Protein AF-A0A378PKM8-F1 (afdb_monomer_lite)

Organism: NCBI:txid29433

Foldseek 3Di:
DCPPVNVVVVVVCPPPLNDQLVVLLVVDDQDPCNVVDQPLVDPPPDDDDDPPPCPSSSLSCQALSQDLAPVRHDPCVAPSSHDQDDDDPPVLCVLLVVPDDPVRNVLLVLQLCLLRVVLSVLVSLVSLCVSVVHDSVVLCVVLVVVVVLCVQVVNPPDDSVVSSVVSVVLNVVSSVCSNVVHDHDGRHNVVVVPVVSVVSSSVSSPD

Secondary structure (DSSP, 8-state):
---HHHHHHHHHHTSGGGS-HHHHHHH-PPPGGGGT--SSSS--------TTSSHHHHHHHTBHHHHS-TTT------GGG-B------HHHHHHHTTTS-HHHHHHHHHHHHHHHHHHHHHHHHHHHHHHHT--HHHHHHHH-HHHHHHHHHT-TT--HHHHHHHHHHHHHHHHHHHHHT-------THHHHTHHHHHHHHHHT--

Radius of gyration: 19.04 Å; chains: 1; bounding box: 44×42×53 Å

pLDDT: mean 72.03, std 13.32, range [41.12, 91.5]

InterPro domains:
  IPR056955 ORC-CDC6-like [PF24389] (11-173)

Structure (mmCIF, N/CA/C/O backbone):
data_AF-A0A378PKM8-F1
#
_entry.id   AF-A0A378PKM8-F1
#
loop_
_atom_site.group_PDB
_atom_site.id
_atom_site.type_symbol
_atom_site.label_atom_id
_atom_site.label_alt_id
_atom_site.label_comp_id
_atom_site.label_asym_id
_atom_site.label_entity_id
_atom_site.label_seq_id
_atom_site.pdbx_PDB_ins_code
_atom_site.Cartn_x
_atom_site.Cartn_y
_atom_site.Cartn_z
_atom_site.occupancy
_atom_site.B_iso_or_equiv
_atom_site.auth_seq_id
_atom_site.auth_comp_id
_atom_site.auth_asym_id
_atom_site.auth_atom_id
_atom_site.pdbx_PDB_model_num
ATOM 1 N N . MET A 1 1 ? 27.695 -5.295 30.240 1.00 43.00 1 MET A N 1
ATOM 2 C CA . MET A 1 1 ? 26.712 -6.353 29.924 1.00 43.00 1 MET A CA 1
ATOM 3 C C . MET A 1 1 ? 25.736 -5.781 28.916 1.00 43.00 1 MET A C 1
ATOM 5 O O . MET A 1 1 ? 25.038 -4.842 29.261 1.00 43.00 1 MET A O 1
ATOM 9 N N . ILE A 1 2 ? 25.747 -6.263 27.672 1.00 48.56 2 ILE A N 1
ATOM 10 C CA . ILE A 1 2 ? 24.714 -5.903 26.690 1.00 48.56 2 ILE A CA 1
ATOM 11 C C . ILE A 1 2 ? 23.460 -6.665 27.118 1.00 48.56 2 ILE A C 1
ATOM 13 O O . ILE A 1 2 ? 23.498 -7.894 27.190 1.00 48.56 2 ILE A O 1
ATOM 17 N N . GLU A 1 3 ? 22.394 -5.954 27.479 1.00 63.84 3 GLU A N 1
ATOM 18 C CA . GLU A 1 3 ? 21.153 -6.583 27.933 1.00 63.84 3 GLU A CA 1
ATOM 19 C C . GLU A 1 3 ? 20.628 -7.541 26.860 1.00 63.84 3 GLU A C 1
ATOM 21 O O . GLU A 1 3 ? 20.611 -7.230 25.668 1.00 63.84 3 GLU A O 1
ATOM 26 N N . VAL A 1 4 ? 20.161 -8.717 27.279 1.00 59.53 4 VAL A N 1
ATOM 27 C CA . VAL A 1 4 ? 19.587 -9.740 26.389 1.00 59.53 4 VAL A CA 1
ATOM 28 C C . VAL A 1 4 ? 18.485 -9.150 25.493 1.00 59.53 4 VAL A C 1
ATOM 30 O O . VAL A 1 4 ? 18.352 -9.549 24.337 1.00 59.53 4 VAL A O 1
ATOM 33 N N . GLN A 1 5 ? 17.758 -8.133 25.972 1.00 51.53 5 GLN A N 1
ATOM 34 C CA . GLN A 1 5 ? 16.808 -7.367 25.162 1.00 51.53 5 GLN A CA 1
ATOM 35 C C . GLN A 1 5 ? 17.468 -6.608 24.002 1.00 51.53 5 GLN A C 1
ATOM 37 O O . GLN A 1 5 ? 16.960 -6.674 22.884 1.00 51.53 5 GLN A O 1
ATOM 42 N N . GLN A 1 6 ? 18.610 -5.947 24.206 1.00 47.75 6 GLN A N 1
ATOM 43 C CA . GLN A 1 6 ? 19.359 -5.293 23.124 1.00 47.75 6 GLN A CA 1
ATOM 44 C C . GLN A 1 6 ? 19.868 -6.312 22.100 1.00 47.75 6 GLN A C 1
ATOM 46 O O . GLN A 1 6 ? 19.791 -6.065 20.898 1.00 47.75 6 GLN A O 1
ATOM 51 N N . VAL A 1 7 ? 20.318 -7.491 22.541 1.00 51.41 7 VAL A N 1
ATOM 52 C CA . VAL A 1 7 ? 20.745 -8.570 21.632 1.00 51.41 7 VAL A CA 1
ATOM 53 C C . VAL A 1 7 ? 19.568 -9.093 20.804 1.00 51.41 7 VAL A C 1
ATOM 55 O O . VAL A 1 7 ? 19.676 -9.193 19.583 1.00 51.41 7 VAL A O 1
ATOM 58 N N . LEU A 1 8 ? 18.420 -9.368 21.427 1.00 43.97 8 LEU A N 1
ATOM 59 C CA . LEU A 1 8 ? 17.210 -9.822 20.732 1.00 43.97 8 LEU A CA 1
ATOM 60 C C . LEU A 1 8 ? 16.659 -8.761 19.770 1.00 43.97 8 LEU A C 1
ATOM 62 O O . LEU A 1 8 ? 16.217 -9.105 18.671 1.00 43.97 8 LEU A O 1
ATOM 66 N N . THR A 1 9 ? 16.750 -7.482 20.133 1.00 50.62 9 THR A N 1
ATOM 67 C CA . THR A 1 9 ? 16.354 -6.353 19.277 1.00 50.62 9 THR A CA 1
ATOM 68 C C . THR A 1 9 ? 17.301 -6.227 18.079 1.00 50.62 9 THR A C 1
ATOM 70 O O . THR A 1 9 ? 16.856 -6.126 16.940 1.00 50.62 9 THR A O 1
ATOM 73 N N . ASN A 1 10 ? 18.610 -6.384 18.289 1.00 49.22 10 ASN A N 1
ATOM 74 C CA . ASN A 1 10 ? 19.606 -6.364 17.215 1.00 49.22 10 ASN A CA 1
ATOM 75 C C . ASN A 1 10 ? 19.501 -7.576 16.271 1.00 49.22 10 ASN A C 1
ATOM 77 O O . ASN A 1 10 ? 19.679 -7.441 15.060 1.00 49.22 10 ASN A O 1
ATOM 81 N N . LEU A 1 11 ? 19.186 -8.764 16.794 1.00 44.16 11 LEU A N 1
ATOM 82 C CA . LEU A 1 11 ? 18.978 -9.977 15.994 1.00 44.16 11 LEU A CA 1
ATOM 83 C C . LEU A 1 11 ? 17.680 -9.921 15.185 1.00 44.16 11 LEU A C 1
ATOM 85 O O . LEU A 1 11 ? 17.640 -10.386 14.046 1.00 44.16 11 LEU A O 1
ATOM 89 N N . SER A 1 12 ? 16.625 -9.331 15.748 1.00 52.31 12 SER A N 1
ATOM 90 C CA . SER A 1 12 ? 15.371 -9.110 15.027 1.00 52.31 12 SER A CA 1
ATOM 91 C C . SER A 1 12 ? 15.498 -7.990 13.986 1.00 52.31 12 SER A C 1
ATOM 93 O O . SER A 1 12 ? 14.973 -8.151 12.886 1.00 52.31 12 SER A O 1
ATOM 95 N N . ALA A 1 13 ? 16.285 -6.939 14.248 1.00 49.53 13 ALA A N 1
ATOM 96 C CA . ALA A 1 13 ? 16.638 -5.901 13.275 1.00 49.53 13 ALA A CA 1
ATOM 97 C C . ALA A 1 13 ? 17.499 -6.427 12.108 1.00 49.53 13 ALA A C 1
ATOM 99 O O . ALA A 1 13 ? 17.303 -6.007 10.972 1.00 49.53 13 ALA A O 1
ATOM 100 N N . LYS A 1 14 ? 18.396 -7.395 12.356 1.00 52.62 14 LYS A N 1
ATOM 101 C CA . LYS A 1 14 ? 19.225 -8.067 11.330 1.00 52.62 14 LYS A CA 1
ATOM 102 C C . LYS A 1 14 ? 18.481 -9.107 10.486 1.00 52.62 14 LYS A C 1
ATOM 104 O O . LYS A 1 14 ? 19.096 -9.764 9.643 1.00 52.62 14 LYS A O 1
ATOM 109 N N . ARG A 1 15 ? 17.176 -9.291 10.693 1.00 58.66 15 ARG A N 1
ATOM 110 C CA . ARG A 1 15 ? 16.376 -10.136 9.808 1.00 58.66 15 ARG A CA 1
ATOM 111 C C . ARG A 1 15 ? 16.357 -9.525 8.417 1.00 58.66 15 ARG A C 1
ATOM 113 O O . ARG A 1 15 ? 16.041 -8.355 8.257 1.00 58.66 15 ARG A O 1
ATOM 120 N N . THR A 1 16 ? 16.563 -10.365 7.411 1.00 59.59 16 THR A N 1
ATOM 121 C CA . THR A 1 16 ? 16.499 -10.004 5.985 1.00 59.59 16 THR A CA 1
ATOM 122 C C . THR A 1 16 ? 15.138 -9.405 5.593 1.00 59.59 16 THR A C 1
ATOM 124 O O . THR A 1 16 ? 14.994 -8.730 4.582 1.00 59.59 16 THR A O 1
ATOM 127 N N . GLU A 1 17 ? 14.121 -9.621 6.426 1.00 59.28 17 GLU A N 1
ATOM 128 C CA . GLU A 1 17 ? 12.803 -8.991 6.356 1.00 59.28 17 GLU A CA 1
ATOM 129 C C . GLU A 1 17 ? 12.849 -7.456 6.474 1.00 59.28 17 GLU A C 1
ATOM 131 O O . GLU A 1 17 ? 11.984 -6.797 5.903 1.00 59.28 17 GLU A O 1
ATOM 136 N N . ASN A 1 18 ? 13.853 -6.908 7.163 1.00 58.31 18 ASN A N 1
ATOM 137 C CA . ASN A 1 18 ? 14.043 -5.477 7.422 1.00 58.31 18 ASN A CA 1
ATOM 138 C C . ASN A 1 18 ? 15.143 -4.858 6.540 1.00 58.31 18 ASN A C 1
ATOM 140 O O . ASN A 1 18 ? 15.456 -3.676 6.666 1.00 58.31 18 ASN A O 1
ATOM 144 N N . ASP A 1 19 ? 15.754 -5.650 5.657 1.00 66.00 19 ASP A N 1
ATOM 145 C CA . ASP A 1 19 ? 16.722 -5.151 4.687 1.00 66.00 19 ASP A CA 1
ATOM 146 C C . ASP A 1 19 ? 16.019 -4.306 3.618 1.00 66.00 19 ASP A C 1
ATOM 148 O O . ASP A 1 19 ? 14.906 -4.622 3.181 1.00 66.00 19 ASP A O 1
ATOM 152 N N . THR A 1 20 ? 16.712 -3.268 3.143 1.00 67.12 20 THR A N 1
ATOM 153 C CA . THR A 1 20 ? 16.266 -2.484 1.990 1.00 67.12 20 THR A CA 1
ATOM 154 C C . THR A 1 20 ? 16.240 -3.350 0.729 1.00 67.12 20 THR A C 1
ATOM 156 O O . THR A 1 20 ? 17.072 -4.246 0.549 1.00 67.12 20 THR A O 1
ATOM 159 N N . HIS A 1 21 ? 15.306 -3.058 -0.178 1.00 68.31 21 HIS A N 1
ATOM 160 C CA . HIS A 1 21 ? 15.167 -3.773 -1.450 1.00 68.31 21 HIS A CA 1
ATOM 161 C C . HIS A 1 21 ? 16.472 -3.769 -2.268 1.00 68.31 21 HIS A C 1
ATOM 163 O O . HIS A 1 21 ? 16.867 -4.802 -2.802 1.00 68.31 21 HIS A O 1
ATOM 169 N N . GLU A 1 22 ? 17.220 -2.661 -2.266 1.00 64.44 22 GLU A N 1
ATOM 170 C CA . GLU A 1 22 ? 18.530 -2.562 -2.928 1.00 64.44 22 GLU A CA 1
ATOM 171 C C . GLU A 1 22 ? 19.580 -3.521 -2.337 1.00 64.44 22 GLU A C 1
ATOM 173 O O . GLU A 1 22 ? 20.333 -4.164 -3.071 1.00 64.44 22 GLU A O 1
ATOM 178 N N . ARG A 1 23 ? 19.632 -3.663 -1.005 1.00 67.25 23 ARG A N 1
ATOM 179 C CA . ARG A 1 23 ? 20.587 -4.565 -0.339 1.00 67.25 23 ARG A CA 1
ATOM 180 C C . ARG A 1 23 ? 20.231 -6.029 -0.560 1.00 67.25 23 ARG A C 1
ATOM 182 O O . ARG A 1 23 ? 21.125 -6.861 -0.707 1.00 67.25 23 ARG A O 1
ATOM 189 N N . LEU A 1 24 ? 18.937 -6.333 -0.576 1.00 69.12 24 LEU A N 1
ATOM 190 C CA . LEU A 1 24 ? 18.424 -7.668 -0.856 1.00 69.12 24 LEU A CA 1
ATOM 191 C C . LEU A 1 24 ? 18.739 -8.097 -2.288 1.00 69.12 24 LEU A C 1
ATOM 193 O O . LEU A 1 24 ? 19.206 -9.215 -2.486 1.00 69.12 24 LEU A O 1
ATOM 197 N N . ALA A 1 25 ? 18.560 -7.206 -3.265 1.00 63.91 25 ALA A N 1
ATOM 198 C CA . ALA A 1 25 ? 18.816 -7.518 -4.666 1.00 63.91 25 ALA A CA 1
ATOM 199 C C . ALA A 1 25 ? 20.266 -7.932 -4.930 1.00 63.91 25 ALA A C 1
ATOM 201 O O . ALA A 1 25 ? 20.511 -8.896 -5.642 1.00 63.91 25 ALA A O 1
ATOM 202 N N . LYS A 1 26 ? 21.228 -7.259 -4.288 1.00 65.94 26 LYS A N 1
ATOM 203 C CA . LYS A 1 26 ? 22.658 -7.581 -4.421 1.00 65.94 26 LYS A CA 1
ATOM 204 C C . LYS A 1 26 ? 23.052 -8.928 -3.806 1.00 65.94 26 LYS A C 1
ATOM 206 O O . LYS A 1 26 ? 24.106 -9.457 -4.134 1.00 65.94 26 LYS A O 1
ATOM 211 N N . LYS A 1 27 ? 22.255 -9.454 -2.871 1.00 67.12 27 LYS A N 1
ATOM 212 C CA . LYS A 1 27 ? 22.564 -10.676 -2.107 1.00 67.12 27 LYS A CA 1
ATOM 213 C C . LYS A 1 27 ? 21.745 -11.885 -2.541 1.00 67.12 27 LYS A C 1
ATOM 215 O O . LYS A 1 27 ? 22.103 -13.011 -2.204 1.00 67.12 27 LYS A O 1
ATOM 220 N N . PHE A 1 28 ? 20.618 -11.666 -3.209 1.00 69.62 28 PHE A N 1
ATOM 221 C CA . PHE A 1 28 ? 19.703 -12.737 -3.557 1.00 69.62 28 PHE A CA 1
ATOM 222 C C . PHE A 1 28 ? 20.151 -13.447 -4.834 1.00 69.62 28 PHE A C 1
ATOM 224 O O . PHE A 1 28 ? 20.127 -12.879 -5.922 1.00 69.62 28 PHE A O 1
ATOM 231 N N . VAL A 1 29 ? 20.519 -14.719 -4.696 1.00 64.75 29 VAL A N 1
ATOM 232 C CA . VAL A 1 29 ? 20.769 -15.607 -5.834 1.00 64.75 29 VAL A CA 1
ATOM 233 C C . VAL A 1 29 ? 19.436 -16.202 -6.275 1.00 64.75 29 VAL A C 1
ATOM 235 O O . VAL A 1 29 ? 18.782 -16.912 -5.507 1.00 64.75 29 VAL A O 1
ATOM 238 N N . ARG A 1 30 ? 19.023 -15.910 -7.514 1.00 64.12 30 ARG A N 1
ATOM 239 C CA . ARG A 1 30 ? 17.795 -16.461 -8.098 1.00 64.12 30 ARG A CA 1
ATOM 240 C C . ARG A 1 30 ? 17.917 -17.991 -8.196 1.00 64.12 30 ARG A C 1
ATOM 242 O O . ARG A 1 30 ? 18.860 -18.469 -8.826 1.00 64.12 30 ARG A O 1
ATOM 249 N N . PRO A 1 31 ? 16.977 -18.774 -7.632 1.00 62.47 31 PRO A N 1
ATOM 250 C CA . PRO A 1 31 ? 16.995 -20.222 -7.793 1.00 62.47 31 PRO A CA 1
ATOM 251 C C . PRO A 1 31 ? 16.841 -20.614 -9.275 1.00 62.47 31 PRO A C 1
ATOM 253 O O . PRO A 1 31 ? 15.998 -20.015 -9.953 1.00 62.47 31 PRO A O 1
ATOM 256 N N . PRO A 1 32 ? 17.563 -21.635 -9.778 1.00 59.53 32 PRO A N 1
ATOM 257 C CA . PRO A 1 32 ? 17.538 -22.027 -11.196 1.00 59.53 32 PRO A CA 1
ATOM 258 C C . PRO A 1 32 ? 16.137 -22.377 -11.720 1.00 59.53 32 PRO A C 1
ATOM 260 O O . PRO A 1 32 ? 15.786 -22.074 -12.853 1.00 59.53 32 PRO A O 1
ATOM 263 N N . PHE A 1 33 ? 15.295 -22.957 -10.865 1.00 61.16 33 PHE A N 1
ATOM 264 C CA . PHE A 1 33 ? 13.910 -23.337 -11.166 1.00 61.16 33 PHE A CA 1
ATOM 265 C C . PHE A 1 33 ? 12.901 -22.190 -10.988 1.00 61.16 33 PHE A C 1
ATOM 267 O O . PHE A 1 33 ? 11.708 -22.370 -11.216 1.00 61.16 33 PHE A O 1
ATOM 274 N N . GLY A 1 34 ? 13.339 -20.992 -10.586 1.00 58.53 34 GLY A N 1
ATOM 275 C CA . GLY A 1 34 ? 12.447 -19.864 -10.309 1.00 58.53 34 GLY A CA 1
ATOM 276 C C . GLY A 1 34 ? 11.661 -19.364 -11.526 1.00 58.53 34 GLY A C 1
ATOM 277 O O . GLY A 1 34 ? 10.640 -18.717 -11.345 1.00 58.53 34 GLY A O 1
ATOM 278 N N . GLN A 1 35 ? 12.108 -19.665 -12.750 1.00 57.88 35 GLN A N 1
ATOM 279 C CA . GLN A 1 35 ? 11.365 -19.379 -13.988 1.00 57.88 35 GLN A CA 1
ATOM 280 C C . GLN A 1 35 ? 10.193 -20.344 -14.226 1.00 57.88 35 GLN A C 1
ATOM 282 O O . GLN A 1 35 ? 9.250 -19.998 -14.924 1.00 57.88 35 GLN A O 1
ATOM 287 N N . GLN A 1 36 ? 10.230 -21.538 -13.628 1.00 54.25 36 GLN A N 1
ATOM 288 C CA . GLN A 1 36 ? 9.196 -22.566 -13.793 1.00 54.25 36 GLN A CA 1
ATOM 289 C C . GLN A 1 36 ? 8.025 -22.379 -12.813 1.00 54.25 36 GLN A C 1
ATOM 291 O O . GLN A 1 36 ? 6.992 -23.034 -12.937 1.00 54.25 36 GLN A O 1
ATOM 296 N N . ILE A 1 37 ? 8.177 -21.497 -11.820 1.00 58.09 37 ILE A N 1
ATOM 297 C CA . ILE A 1 37 ? 7.158 -21.229 -10.806 1.00 58.09 37 ILE A CA 1
ATOM 298 C C . ILE A 1 37 ? 6.377 -19.983 -11.223 1.00 58.09 37 ILE A C 1
ATOM 300 O O . ILE A 1 37 ? 6.792 -18.857 -10.955 1.00 58.09 37 ILE A O 1
ATOM 304 N N . ASN A 1 38 ? 5.217 -20.185 -11.848 1.00 60.62 38 ASN A N 1
ATOM 305 C CA . ASN A 1 38 ? 4.265 -19.104 -12.074 1.00 60.62 38 ASN A CA 1
ATOM 306 C C . ASN A 1 38 ? 3.429 -18.876 -10.802 1.00 60.62 38 ASN A C 1
ATOM 308 O O . ASN A 1 38 ? 2.466 -19.600 -10.532 1.00 60.62 38 ASN A O 1
ATOM 312 N N . LEU A 1 39 ? 3.822 -17.878 -10.005 1.00 61.34 39 LEU A N 1
ATOM 313 C CA . LEU A 1 39 ? 3.124 -17.506 -8.769 1.00 61.34 39 LEU A CA 1
ATOM 314 C C . LEU A 1 39 ? 1.715 -16.955 -9.018 1.00 61.34 39 LEU A C 1
ATOM 316 O O . LEU A 1 39 ? 0.889 -17.033 -8.116 1.00 61.34 39 LEU A O 1
ATOM 320 N N . LEU A 1 40 ? 1.427 -16.435 -10.217 1.00 57.50 40 LEU A N 1
ATOM 321 C CA . LEU A 1 40 ? 0.109 -15.896 -10.559 1.00 57.50 40 LEU A CA 1
ATOM 322 C C . LEU A 1 40 ? -0.904 -16.978 -10.950 1.00 57.50 40 LEU A C 1
ATOM 324 O O . LEU A 1 40 ? -2.102 -16.788 -10.769 1.00 57.50 40 LEU A O 1
ATOM 328 N N . GLN A 1 41 ? -0.445 -18.121 -11.472 1.00 55.56 41 GLN A N 1
ATOM 329 C CA . GLN A 1 41 ? -1.329 -19.218 -11.898 1.00 55.56 41 GLN A CA 1
ATOM 330 C C . GLN A 1 41 ? -1.797 -20.116 -10.750 1.00 55.56 41 GLN A C 1
ATOM 332 O O . GLN A 1 41 ? -2.698 -20.934 -10.930 1.00 55.56 41 GLN A O 1
ATOM 337 N N . LYS A 1 42 ? -1.202 -19.986 -9.563 1.00 54.69 42 LYS A N 1
ATOM 338 C CA . LYS A 1 42 ? -1.595 -20.754 -8.385 1.00 54.69 42 LYS A CA 1
ATOM 339 C C . LYS A 1 42 ? -2.098 -19.796 -7.319 1.00 54.69 42 LYS A C 1
ATOM 341 O O . LYS A 1 42 ? -1.373 -18.910 -6.882 1.00 54.69 42 LYS A O 1
ATOM 346 N N . THR A 1 43 ? -3.309 -20.022 -6.821 1.00 47.38 43 THR A N 1
ATOM 347 C CA . THR A 1 43 ? -3.726 -19.493 -5.518 1.00 47.38 43 THR A CA 1
ATOM 348 C C . THR A 1 43 ? -2.887 -20.207 -4.453 1.00 47.38 43 THR A C 1
ATOM 350 O O . THR A 1 43 ? -3.286 -21.230 -3.904 1.00 47.38 43 THR A O 1
ATOM 353 N N . ILE A 1 44 ? -1.648 -19.757 -4.243 1.00 54.00 44 ILE A N 1
ATOM 354 C CA . ILE A 1 44 ? -0.717 -20.394 -3.309 1.00 54.00 44 ILE A CA 1
ATOM 355 C C . ILE A 1 44 ? -1.163 -20.024 -1.895 1.00 54.00 44 ILE A C 1
ATOM 357 O O . ILE A 1 44 ? -0.957 -18.903 -1.440 1.00 54.00 44 ILE A O 1
ATOM 361 N N . SER A 1 45 ? -1.762 -20.981 -1.189 1.00 49.16 45 SER A N 1
ATOM 362 C CA . SER A 1 45 ? -2.235 -20.826 0.193 1.00 49.16 45 SER A CA 1
ATOM 363 C C . SER A 1 45 ? -1.118 -20.891 1.247 1.00 49.16 45 SER A C 1
ATOM 365 O O . SER A 1 45 ? -1.383 -20.751 2.438 1.00 49.16 45 SER A O 1
ATOM 367 N N . GLY A 1 46 ? 0.146 -21.046 0.836 1.00 55.91 46 GLY A N 1
ATOM 368 C CA . GLY A 1 46 ? 1.292 -20.883 1.726 1.00 55.91 46 GLY A CA 1
ATOM 369 C C . GLY A 1 46 ? 2.610 -21.385 1.143 1.00 55.91 46 GLY A C 1
ATOM 370 O O . GLY A 1 46 ? 2.674 -22.441 0.519 1.00 55.91 46 GLY A O 1
ATOM 371 N N . PHE A 1 47 ? 3.692 -20.646 1.395 1.00 60.59 47 PHE A N 1
ATOM 372 C CA . PHE A 1 47 ? 5.055 -21.145 1.210 1.00 60.59 47 PHE A CA 1
ATOM 373 C C . PHE A 1 47 ? 5.484 -21.914 2.467 1.00 60.59 47 PHE A C 1
ATOM 375 O O . PHE A 1 47 ? 5.777 -21.315 3.504 1.00 60.59 47 PHE A O 1
ATOM 382 N N . GLY A 1 48 ? 5.515 -23.245 2.386 1.00 59.31 48 GLY A N 1
ATOM 383 C CA . GLY A 1 48 ? 6.022 -24.106 3.457 1.00 59.31 48 GLY A CA 1
ATOM 384 C C . GLY A 1 48 ? 7.551 -24.051 3.567 1.00 59.31 48 GLY A C 1
ATOM 385 O O . GLY A 1 48 ? 8.254 -23.985 2.562 1.00 59.31 48 GLY A O 1
ATOM 386 N N . GLY A 1 49 ? 8.090 -24.056 4.789 1.00 66.81 49 GLY A N 1
ATOM 387 C CA . GLY A 1 49 ? 9.533 -24.191 5.028 1.00 66.81 49 GLY A CA 1
ATOM 388 C C . GLY A 1 49 ? 9.979 -23.705 6.408 1.00 66.81 49 GLY A C 1
ATOM 389 O O . GLY A 1 49 ? 9.312 -22.869 7.021 1.00 66.81 49 GLY A O 1
ATOM 390 N N . GLY A 1 50 ? 11.142 -24.164 6.876 1.00 67.00 50 GLY A N 1
ATOM 391 C CA . GLY A 1 50 ? 11.714 -23.789 8.177 1.00 67.00 50 GLY A CA 1
ATOM 392 C C . GLY A 1 50 ? 12.099 -22.306 8.309 1.00 67.00 50 GLY A C 1
ATOM 393 O O . GLY A 1 50 ? 12.103 -21.539 7.342 1.00 67.00 50 GLY A O 1
ATOM 394 N N . ARG A 1 51 ? 12.426 -21.856 9.526 1.00 71.19 51 ARG A N 1
ATOM 395 C CA . ARG A 1 51 ? 12.972 -20.501 9.741 1.00 71.19 51 ARG A CA 1
ATOM 396 C C . ARG A 1 51 ? 14.278 -20.336 8.956 1.00 71.19 51 ARG A C 1
ATOM 398 O O . ARG A 1 51 ? 15.061 -21.269 8.864 1.00 71.19 51 ARG A O 1
ATOM 405 N N . GLY A 1 52 ? 14.495 -19.157 8.374 1.00 67.19 52 GLY A N 1
ATOM 406 C CA . GLY A 1 52 ? 15.710 -18.870 7.599 1.00 67.19 52 GLY A CA 1
ATOM 407 C C . GLY A 1 52 ? 15.751 -19.473 6.191 1.00 67.19 52 GLY A C 1
ATOM 408 O O . GLY A 1 52 ? 16.690 -19.198 5.459 1.00 67.19 52 GLY A O 1
ATOM 409 N N . SER A 1 53 ? 14.722 -20.206 5.750 1.00 68.94 53 SER A N 1
ATOM 410 C CA . SER A 1 53 ? 14.704 -20.857 4.427 1.00 68.94 53 SER A CA 1
ATOM 411 C C . SER A 1 53 ? 14.527 -19.904 3.227 1.00 68.94 53 SER A C 1
ATOM 413 O O . SER A 1 53 ? 14.158 -20.343 2.145 1.00 68.94 53 SER A O 1
ATOM 415 N N . GLY A 1 54 ? 14.674 -18.590 3.416 1.00 73.06 54 GLY A N 1
ATOM 416 C CA . GLY A 1 54 ? 14.603 -17.603 2.333 1.00 73.06 54 GLY A CA 1
ATOM 417 C C . GLY A 1 54 ? 13.208 -17.253 1.793 1.00 73.06 54 GLY A C 1
ATOM 418 O O . GLY A 1 54 ? 13.123 -16.395 0.924 1.00 73.06 54 GLY A O 1
ATOM 419 N N . LYS A 1 55 ? 12.109 -17.822 2.313 1.00 79.00 55 LYS A N 1
ATOM 420 C CA . LYS A 1 55 ? 10.731 -17.592 1.804 1.00 79.00 55 LYS A CA 1
ATOM 421 C C . LYS A 1 55 ? 10.358 -16.120 1.628 1.00 79.00 55 LYS A C 1
ATOM 423 O O . LYS A 1 55 ? 9.855 -15.728 0.584 1.00 79.00 55 LYS A O 1
ATOM 428 N N . THR A 1 56 ? 10.611 -15.299 2.645 1.00 77.88 56 THR A N 1
ATOM 429 C CA . THR A 1 56 ? 10.291 -13.867 2.593 1.00 77.88 56 THR A CA 1
ATOM 430 C C . THR A 1 56 ? 11.108 -13.153 1.525 1.00 77.88 56 THR A C 1
ATOM 432 O O . THR A 1 56 ? 10.583 -12.294 0.830 1.00 77.88 56 THR A O 1
ATOM 435 N N . ILE A 1 57 ? 12.383 -13.520 1.375 1.00 78.62 57 ILE A N 1
ATOM 436 C CA . ILE A 1 57 ? 13.255 -12.936 0.352 1.00 78.62 57 ILE A CA 1
ATOM 437 C C . ILE A 1 57 ? 12.773 -13.359 -1.035 1.00 78.62 57 ILE A C 1
ATOM 439 O O . ILE A 1 57 ? 12.696 -12.526 -1.927 1.00 78.62 57 ILE A O 1
ATOM 443 N N . TYR A 1 58 ? 12.379 -14.624 -1.190 1.00 77.81 58 TYR A N 1
ATOM 444 C CA . TYR A 1 58 ? 11.802 -15.140 -2.423 1.00 77.81 58 TYR A CA 1
ATOM 445 C C . TYR A 1 58 ? 10.523 -14.383 -2.811 1.00 77.81 58 TYR A C 1
ATOM 447 O O . TYR A 1 58 ? 10.422 -13.929 -3.939 1.00 77.81 58 TYR A O 1
ATOM 455 N N . LEU A 1 59 ? 9.586 -14.151 -1.883 1.00 78.00 59 LEU A N 1
ATOM 456 C CA . LEU A 1 59 ? 8.392 -13.337 -2.161 1.00 78.00 59 LEU A CA 1
ATOM 457 C C . LEU A 1 59 ? 8.749 -11.888 -2.517 1.00 78.00 59 LEU A C 1
ATOM 459 O O . LEU A 1 59 ? 8.261 -11.359 -3.511 1.00 78.00 59 LEU A O 1
ATOM 463 N N . LYS A 1 60 ? 9.643 -11.257 -1.747 1.00 78.69 60 LYS A N 1
ATOM 464 C CA . LYS A 1 60 ? 10.112 -9.897 -2.040 1.00 78.69 60 LYS A CA 1
ATOM 465 C C . LYS A 1 60 ? 10.778 -9.801 -3.412 1.00 78.69 60 LYS A C 1
ATOM 467 O O . LYS A 1 60 ? 10.595 -8.789 -4.078 1.00 78.69 60 LYS A O 1
ATOM 472 N N . TYR A 1 61 ? 11.485 -10.841 -3.857 1.00 77.31 61 TYR A N 1
ATOM 473 C CA . TYR A 1 61 ? 12.116 -10.870 -5.175 1.00 77.31 61 TYR A CA 1
ATOM 474 C C . TYR A 1 61 ? 11.114 -10.641 -6.305 1.00 77.31 61 TYR A C 1
ATOM 476 O O . TYR A 1 61 ? 11.407 -9.857 -7.198 1.00 77.31 61 TYR A O 1
ATOM 484 N N . PHE A 1 62 ? 9.927 -11.249 -6.250 1.00 78.00 62 PHE A N 1
ATOM 485 C CA . PHE A 1 62 ? 8.882 -11.044 -7.262 1.00 78.00 62 PHE A CA 1
ATOM 486 C C . PHE A 1 62 ? 8.080 -9.753 -7.059 1.00 78.00 62 PHE A C 1
ATOM 488 O O . PHE A 1 62 ? 7.229 -9.424 -7.882 1.00 78.00 62 PHE A O 1
ATOM 495 N N . SER A 1 63 ? 8.313 -9.012 -5.974 1.00 81.56 63 SER A N 1
ATOM 496 C CA . SER A 1 63 ? 7.576 -7.776 -5.714 1.00 81.56 63 SER A CA 1
ATOM 497 C C . SER A 1 63 ? 7.985 -6.647 -6.657 1.00 81.56 63 SER A C 1
ATOM 499 O O . SER A 1 63 ? 9.121 -6.592 -7.143 1.00 81.56 63 SER A O 1
ATOM 501 N N . HIS A 1 64 ? 7.084 -5.687 -6.858 1.00 83.06 64 HIS A N 1
ATOM 502 C CA . HIS A 1 64 ? 7.356 -4.516 -7.695 1.00 83.06 64 HIS A CA 1
ATOM 503 C C . HIS A 1 64 ? 8.538 -3.668 -7.210 1.00 83.06 64 HIS A C 1
ATOM 505 O O . HIS A 1 64 ? 9.210 -3.025 -8.014 1.00 83.06 64 HIS A O 1
ATOM 511 N N . TRP A 1 65 ? 8.836 -3.693 -5.910 1.00 84.00 65 TRP A N 1
ATOM 512 C CA . TRP A 1 65 ? 9.991 -3.013 -5.328 1.00 84.00 65 TRP A CA 1
ATOM 513 C C . TRP A 1 65 ? 11.338 -3.551 -5.819 1.00 84.00 65 TRP A C 1
ATOM 515 O O . TRP A 1 65 ? 12.336 -2.834 -5.752 1.00 84.00 65 TRP A O 1
ATOM 525 N N . MET A 1 66 ? 11.384 -4.804 -6.279 1.00 79.75 66 MET A N 1
ATOM 526 C CA . MET A 1 66 ? 12.599 -5.437 -6.797 1.00 79.75 66 MET A CA 1
ATOM 527 C C . MET A 1 66 ? 12.562 -5.589 -8.315 1.00 79.75 66 MET A C 1
ATOM 529 O O . MET A 1 66 ? 13.547 -5.264 -8.968 1.00 79.75 66 MET A O 1
ATOM 533 N N . GLN A 1 67 ? 11.433 -6.037 -8.870 1.00 79.38 67 GLN A N 1
ATOM 534 C CA . GLN A 1 67 ? 11.290 -6.288 -10.307 1.00 79.38 67 GLN A CA 1
ATOM 535 C C . GLN A 1 67 ? 11.348 -4.992 -11.130 1.00 79.38 67 GLN A C 1
ATOM 537 O O . GLN A 1 67 ? 12.028 -4.944 -12.146 1.00 79.38 67 GLN A O 1
ATOM 542 N N . LEU A 1 68 ? 10.691 -3.921 -10.672 1.00 80.50 68 LEU A N 1
ATOM 543 C CA . LEU A 1 68 ? 10.552 -2.677 -11.446 1.00 80.50 68 LEU A CA 1
ATOM 544 C C . LEU A 1 68 ? 11.568 -1.599 -11.054 1.00 80.50 68 LEU A C 1
ATOM 546 O O . LEU A 1 68 ? 11.603 -0.520 -11.639 1.00 80.50 68 LEU A O 1
ATOM 550 N N . ASN A 1 69 ? 12.422 -1.867 -10.069 1.00 75.50 69 ASN A N 1
ATOM 551 C CA . ASN A 1 69 ? 13.390 -0.886 -9.604 1.00 75.50 69 ASN A CA 1
ATOM 552 C C . ASN A 1 69 ? 14.513 -0.705 -10.629 1.00 75.50 69 ASN A C 1
ATOM 554 O O . ASN A 1 69 ? 15.371 -1.571 -10.764 1.00 75.50 69 ASN A O 1
ATOM 558 N N . LYS A 1 70 ? 14.563 0.455 -11.291 1.00 67.31 70 LYS A N 1
ATOM 559 C CA . LYS A 1 70 ? 15.572 0.801 -12.309 1.00 67.31 70 LYS A CA 1
ATOM 560 C C . LYS A 1 70 ? 17.030 0.620 -11.879 1.00 67.31 70 LYS A C 1
ATOM 562 O O . LYS A 1 70 ? 17.868 0.322 -12.719 1.00 67.31 70 LYS A O 1
ATOM 567 N N . LYS A 1 71 ? 17.354 0.788 -10.593 1.00 65.69 71 LYS A N 1
ATOM 568 C CA . LYS A 1 71 ? 18.730 0.615 -10.084 1.00 65.69 71 LYS A CA 1
ATOM 569 C C . LYS A 1 71 ? 19.141 -0.854 -9.952 1.00 65.69 71 LYS A C 1
ATOM 571 O O . LYS A 1 71 ? 20.313 -1.151 -9.741 1.00 65.69 71 LYS A O 1
ATOM 576 N N . ILE A 1 72 ? 18.161 -1.751 -9.987 1.00 63.84 72 ILE A N 1
ATOM 577 C CA . ILE A 1 72 ? 18.288 -3.194 -9.770 1.00 63.84 72 ILE A CA 1
ATOM 578 C C . ILE A 1 72 ? 17.913 -3.974 -11.040 1.00 63.84 72 ILE A C 1
ATOM 580 O O . ILE A 1 72 ? 18.320 -5.126 -11.177 1.00 63.84 72 ILE A O 1
ATOM 584 N N . ALA A 1 73 ? 17.115 -3.363 -11.922 1.00 57.03 73 ALA A N 1
ATOM 585 C CA . ALA A 1 73 ? 16.244 -4.034 -12.873 1.00 57.03 73 ALA A CA 1
ATOM 586 C C . ALA A 1 73 ? 16.960 -5.127 -13.669 1.00 57.03 73 ALA A C 1
ATOM 588 O O . ALA A 1 73 ? 17.933 -4.902 -14.386 1.00 57.03 73 ALA A O 1
ATOM 589 N N . THR A 1 74 ? 16.404 -6.325 -13.515 1.00 54.31 74 THR A N 1
ATOM 590 C CA . THR A 1 74 ? 16.545 -7.424 -14.463 1.00 54.31 74 THR A CA 1
ATOM 591 C C . THR A 1 74 ? 15.628 -7.131 -15.651 1.00 54.31 74 THR A C 1
ATOM 593 O O . THR A 1 74 ? 14.707 -6.329 -15.525 1.00 54.31 74 THR A O 1
ATOM 596 N N . ASP A 1 75 ? 15.893 -7.742 -16.801 1.00 54.88 75 ASP A N 1
ATOM 597 C CA . ASP A 1 75 ? 15.070 -7.655 -18.012 1.00 54.88 75 ASP A CA 1
ATOM 598 C C . ASP A 1 75 ? 13.645 -8.189 -17.738 1.00 54.88 75 ASP A C 1
ATOM 600 O O . ASP A 1 75 ? 13.355 -9.379 -17.895 1.00 54.88 75 ASP A O 1
ATOM 604 N N . VAL A 1 76 ? 12.771 -7.339 -17.183 1.00 56.22 76 VAL A N 1
ATOM 605 C CA . VAL A 1 76 ? 11.373 -7.674 -16.901 1.00 56.22 76 VAL A CA 1
ATOM 606 C C . VAL A 1 76 ? 10.594 -7.465 -18.187 1.00 56.22 76 VAL A C 1
ATOM 608 O O . VAL A 1 76 ? 10.013 -6.416 -18.436 1.00 56.22 76 VAL A O 1
ATOM 611 N N . ASN A 1 77 ? 10.571 -8.518 -18.998 1.00 56.16 77 ASN A N 1
ATOM 612 C CA . ASN A 1 77 ? 9.829 -8.552 -20.256 1.00 56.16 77 ASN A CA 1
ATOM 613 C C . ASN A 1 77 ? 8.297 -8.499 -20.066 1.00 56.16 77 ASN A C 1
ATOM 615 O O . ASN A 1 77 ? 7.571 -8.295 -21.033 1.00 56.16 77 ASN A O 1
ATOM 619 N N . SER A 1 78 ? 7.779 -8.703 -18.844 1.00 61.69 78 SER A N 1
ATOM 620 C CA . SER A 1 78 ? 6.336 -8.675 -18.572 1.00 61.69 78 SER A CA 1
ATOM 621 C C . SER A 1 78 ? 6.002 -8.336 -17.115 1.00 61.69 78 SER A C 1
ATOM 623 O O . SER A 1 78 ? 6.578 -8.891 -16.177 1.00 61.69 78 SER A O 1
ATOM 625 N N . LEU A 1 79 ? 4.999 -7.470 -16.918 1.00 67.12 79 LEU A N 1
ATOM 626 C CA . LEU A 1 79 ? 4.416 -7.161 -15.604 1.00 67.12 79 LEU A CA 1
ATOM 627 C C . LEU A 1 79 ? 3.678 -8.363 -14.979 1.00 67.12 79 LEU A C 1
ATOM 629 O O . LEU A 1 79 ? 3.387 -8.346 -13.785 1.00 67.12 79 LEU A O 1
ATOM 633 N N . GLU A 1 80 ? 3.424 -9.430 -15.745 1.00 63.53 80 GLU A N 1
ATOM 634 C CA . GLU A 1 80 ? 2.756 -10.660 -15.291 1.00 63.53 80 GLU A CA 1
ATOM 635 C C . GLU A 1 80 ? 3.576 -11.486 -14.285 1.00 63.53 80 GLU A C 1
ATOM 637 O O . GLU A 1 80 ? 3.091 -12.479 -13.760 1.00 63.53 80 GLU A O 1
ATOM 642 N N . SER A 1 81 ? 4.823 -11.130 -13.986 1.00 66.50 81 SER A N 1
ATOM 643 C CA . SER A 1 81 ? 5.577 -11.769 -12.895 1.00 66.50 81 SER A CA 1
ATOM 644 C C . SER A 1 81 ? 5.660 -10.918 -11.630 1.00 66.50 81 SER A C 1
ATOM 646 O O . SER A 1 81 ? 6.282 -11.341 -10.654 1.00 66.50 81 SER A O 1
ATOM 648 N N . VAL A 1 82 ? 5.068 -9.721 -11.641 1.00 76.31 82 VAL A N 1
ATOM 649 C CA . VAL A 1 82 ? 5.168 -8.758 -10.544 1.00 76.31 82 VAL A CA 1
ATOM 650 C C . VAL A 1 82 ? 4.030 -8.967 -9.551 1.00 76.31 82 VAL A C 1
ATOM 652 O O . VAL A 1 82 ? 2.857 -8.951 -9.916 1.00 76.31 82 VAL A O 1
ATOM 655 N N . ILE A 1 83 ? 4.374 -9.138 -8.274 1.00 76.62 83 ILE A N 1
ATOM 656 C CA . ILE A 1 83 ? 3.401 -9.304 -7.187 1.00 76.62 83 ILE A CA 1
ATOM 657 C C . ILE A 1 83 ? 3.355 -8.085 -6.260 1.00 76.62 83 ILE A C 1
ATOM 659 O O . ILE A 1 83 ? 4.337 -7.358 -6.092 1.00 76.62 83 ILE A O 1
ATOM 663 N N . PHE A 1 84 ? 2.219 -7.915 -5.587 1.00 77.31 84 PHE A N 1
ATOM 664 C CA . PHE A 1 84 ? 2.109 -7.066 -4.405 1.00 77.31 84 PHE A CA 1
ATOM 665 C C . PHE A 1 84 ? 2.511 -7.870 -3.173 1.00 77.31 84 PHE A C 1
ATOM 667 O O . PHE A 1 84 ? 1.927 -8.920 -2.894 1.00 77.31 84 PHE A O 1
ATOM 674 N N . TYR A 1 85 ? 3.512 -7.394 -2.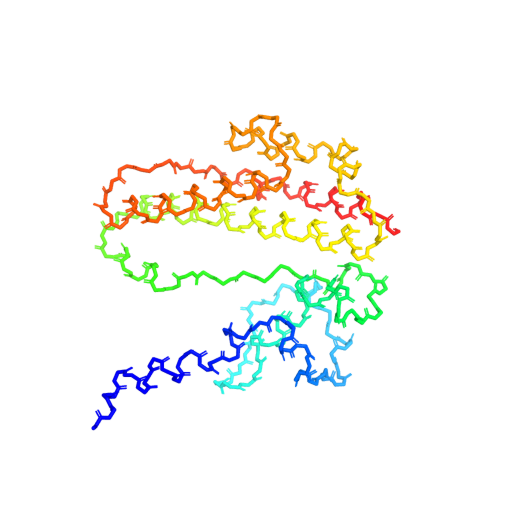437 1.00 77.44 85 TYR A N 1
ATOM 675 C CA . TYR A 1 85 ? 3.925 -8.020 -1.188 1.00 77.44 85 TYR A CA 1
ATOM 676 C C . TYR A 1 85 ? 3.541 -7.113 -0.025 1.00 77.44 85 TYR A C 1
ATOM 678 O O . TYR A 1 85 ? 4.154 -6.078 0.201 1.00 77.44 85 TYR A O 1
ATOM 686 N N . TRP A 1 86 ? 2.556 -7.546 0.756 1.00 75.50 86 TRP A N 1
ATOM 687 C CA . TRP A 1 86 ? 2.126 -6.845 1.956 1.00 75.50 86 TRP A CA 1
ATOM 688 C C . TRP A 1 86 ? 2.315 -7.725 3.192 1.00 75.50 86 TRP A C 1
ATOM 690 O O . TRP A 1 86 ? 2.009 -8.920 3.180 1.00 75.50 86 TRP A O 1
ATOM 700 N N . LYS A 1 87 ? 2.827 -7.130 4.275 1.00 76.94 87 LYS A N 1
ATOM 701 C CA . LYS A 1 87 ? 2.978 -7.784 5.577 1.00 76.94 87 LYS A CA 1
ATOM 702 C C . LYS A 1 87 ? 2.294 -6.927 6.645 1.00 76.94 87 LYS A C 1
ATOM 704 O O . LYS A 1 87 ? 2.771 -5.822 6.892 1.00 76.94 87 LYS A O 1
ATOM 709 N N . PRO A 1 88 ? 1.259 -7.440 7.332 1.00 73.06 88 PRO A N 1
ATOM 710 C CA . PRO A 1 88 ? 0.612 -6.699 8.406 1.00 73.06 88 PRO A CA 1
ATOM 711 C C . PRO A 1 88 ? 1.567 -6.468 9.584 1.00 73.06 88 PRO A C 1
ATOM 713 O O . PRO A 1 88 ? 2.363 -7.348 9.941 1.00 73.06 88 PRO A O 1
ATOM 716 N N . ASP A 1 89 ? 1.439 -5.316 10.248 1.00 79.94 89 ASP A N 1
ATOM 717 C CA . ASP A 1 89 ? 2.146 -5.032 11.500 1.00 79.94 89 ASP A CA 1
ATOM 718 C C . ASP A 1 89 ? 1.577 -5.872 12.652 1.00 79.94 89 ASP A C 1
ATOM 720 O O . ASP A 1 89 ? 0.699 -5.469 13.416 1.00 79.94 89 ASP A O 1
ATOM 724 N N . THR A 1 90 ? 2.100 -7.088 12.791 1.00 79.56 90 THR A N 1
ATOM 725 C CA . THR A 1 90 ? 1.650 -8.020 13.831 1.00 79.56 90 THR A CA 1
ATOM 726 C C . THR A 1 90 ? 1.904 -7.527 15.258 1.00 79.56 90 THR A C 1
ATOM 728 O O . THR A 1 90 ? 1.306 -8.078 16.183 1.00 79.56 90 THR A O 1
ATOM 731 N N . THR A 1 91 ? 2.793 -6.547 15.463 1.00 81.31 91 THR A N 1
ATOM 732 C CA . THR A 1 91 ? 3.049 -5.959 16.784 1.00 81.31 91 THR A CA 1
ATOM 733 C C . THR A 1 91 ? 1.905 -5.029 17.150 1.00 81.31 91 THR A C 1
ATOM 735 O O . THR A 1 91 ? 1.331 -5.175 18.230 1.00 81.31 91 THR A O 1
ATOM 738 N N . PHE A 1 92 ? 1.518 -4.155 16.218 1.00 83.25 92 PHE A N 1
ATOM 739 C CA . PHE A 1 92 ? 0.336 -3.314 16.356 1.00 83.25 92 PHE A CA 1
ATOM 740 C C . PHE A 1 92 ? -0.918 -4.158 16.586 1.00 83.25 92 PHE A C 1
ATOM 742 O O . PHE A 1 92 ? -1.569 -4.009 17.611 1.00 83.25 92 PHE A O 1
ATOM 749 N N . TYR A 1 93 ? -1.218 -5.132 15.718 1.00 81.38 93 TYR A N 1
ATOM 750 C CA . TYR A 1 93 ? -2.430 -5.947 15.883 1.00 81.38 93 TYR A CA 1
ATOM 751 C C . TYR A 1 93 ? -2.484 -6.672 17.235 1.00 81.38 93 TYR A C 1
ATOM 753 O O . TYR A 1 93 ? -3.548 -6.768 17.845 1.00 81.38 93 TYR A O 1
ATOM 761 N N . ARG A 1 94 ? -1.343 -7.131 17.765 1.00 81.25 94 ARG A N 1
ATOM 762 C CA . ARG A 1 94 ? -1.292 -7.721 19.111 1.00 81.25 94 ARG A CA 1
ATOM 763 C C . ARG A 1 94 ? -1.599 -6.711 20.212 1.00 81.25 94 ARG A C 1
ATOM 765 O O . ARG A 1 94 ? -2.289 -7.085 21.159 1.00 81.25 94 ARG A O 1
ATOM 772 N N . SER A 1 95 ? -1.122 -5.470 20.105 1.00 80.50 95 SER A N 1
ATOM 773 C CA . SER A 1 95 ? -1.338 -4.446 21.137 1.00 80.50 95 SER A CA 1
ATOM 774 C C . SER A 1 95 ? -2.802 -4.002 21.238 1.00 80.50 95 SER A C 1
ATOM 776 O O . SER A 1 95 ? -3.265 -3.690 22.336 1.00 80.50 95 SER A O 1
ATOM 778 N N . ILE A 1 96 ? -3.547 -4.051 20.130 1.00 78.25 96 ILE A N 1
ATOM 779 C CA . ILE A 1 96 ? -4.971 -3.682 20.074 1.00 78.25 96 ILE A CA 1
ATOM 780 C C . ILE A 1 96 ? -5.934 -4.868 20.240 1.00 78.25 96 ILE A C 1
ATOM 782 O O . ILE A 1 96 ? -7.062 -4.670 20.681 1.00 78.25 96 ILE A O 1
ATOM 786 N N . SER A 1 97 ? -5.506 -6.105 19.940 1.00 68.81 97 SER A N 1
ATOM 787 C CA . SER A 1 97 ? -6.380 -7.300 19.907 1.00 68.81 97 SER A CA 1
ATOM 788 C C . SER A 1 97 ? -7.124 -7.601 21.212 1.00 68.81 97 SER A C 1
ATOM 790 O O . SER A 1 97 ? -8.141 -8.282 21.193 1.00 68.81 97 SER A O 1
ATOM 792 N N . ARG A 1 98 ? -6.631 -7.095 22.348 1.00 66.19 98 ARG A N 1
ATOM 793 C CA . ARG A 1 98 ? -7.260 -7.267 23.667 1.00 66.19 98 ARG A CA 1
ATOM 794 C C . ARG A 1 98 ? -8.190 -6.118 24.066 1.00 66.19 98 ARG A C 1
ATOM 796 O O . ARG A 1 98 ? -8.847 -6.223 25.093 1.00 66.19 98 ARG A O 1
ATOM 803 N N . LYS A 1 99 ? -8.196 -5.017 23.309 1.00 68.56 99 LYS A N 1
ATOM 804 C CA . LYS A 1 99 ? -8.869 -3.756 23.664 1.00 68.56 99 LYS A CA 1
ATOM 805 C C . LYS A 1 99 ? -10.098 -3.448 22.812 1.00 68.56 99 LYS A C 1
ATOM 807 O O . LYS A 1 99 ? -10.878 -2.585 23.191 1.00 68.56 99 LYS A O 1
ATOM 812 N N . LEU A 1 100 ? -10.246 -4.100 21.662 1.00 73.94 100 LEU A N 1
ATOM 813 C CA . LEU A 1 100 ? -11.285 -3.774 20.690 1.00 73.94 100 LEU A CA 1
ATOM 814 C C . LEU A 1 100 ? -12.334 -4.876 20.637 1.00 73.94 100 LEU A C 1
ATOM 816 O O . LEU A 1 100 ? -12.002 -6.062 20.626 1.00 73.94 100 LEU A O 1
ATOM 820 N N . ASP A 1 101 ? -13.600 -4.472 20.562 1.00 80.56 101 ASP A N 1
ATOM 821 C CA . ASP A 1 101 ? -14.676 -5.399 20.243 1.00 80.56 101 ASP A CA 1
ATOM 822 C C . ASP A 1 101 ? -14.507 -5.967 18.818 1.00 80.56 101 ASP A C 1
ATOM 824 O O . ASP A 1 101 ? -13.784 -5.417 17.980 1.00 80.56 101 ASP A O 1
ATOM 828 N N . GLY A 1 102 ? -15.181 -7.081 18.522 1.00 78.50 102 GLY A N 1
ATOM 829 C CA . GLY A 1 102 ? -15.035 -7.765 17.233 1.00 78.50 102 GLY A CA 1
ATOM 830 C C . GLY A 1 102 ? -15.444 -6.925 16.014 1.00 78.50 102 GLY A C 1
ATOM 831 O O . GLY A 1 102 ? -14.872 -7.094 14.937 1.00 78.50 102 GLY A O 1
ATOM 832 N N . LYS A 1 103 ? -16.392 -5.991 16.162 1.00 82.44 103 LYS A N 1
ATOM 833 C CA . LYS A 1 103 ? -16.875 -5.143 15.062 1.00 82.44 103 LYS A CA 1
ATOM 834 C C . LYS A 1 103 ? -15.904 -3.993 14.790 1.00 82.44 103 LYS A C 1
ATOM 836 O O . LYS A 1 103 ? -15.552 -3.746 13.638 1.00 82.44 103 LYS A O 1
ATOM 841 N N . ILE A 1 104 ? -15.437 -3.324 15.839 1.00 83.69 104 ILE A N 1
ATOM 842 C CA . ILE A 1 104 ? -14.424 -2.273 15.799 1.00 83.69 104 ILE A CA 1
ATOM 843 C C . ILE A 1 104 ? -13.105 -2.852 15.281 1.00 83.69 104 ILE A C 1
ATOM 845 O O . ILE A 1 104 ? -12.493 -2.256 14.398 1.00 83.69 104 ILE A O 1
ATOM 849 N N . ALA A 1 105 ? -12.703 -4.041 15.739 1.00 82.81 105 ALA A N 1
ATOM 850 C CA . ALA A 1 105 ? -11.524 -4.737 15.228 1.00 82.81 105 ALA A CA 1
ATOM 851 C C . ALA A 1 105 ? -11.638 -5.039 13.723 1.00 82.81 105 ALA A C 1
ATOM 853 O O . ALA A 1 105 ? -10.687 -4.802 12.977 1.00 82.81 105 ALA A O 1
ATOM 854 N N . GLY A 1 106 ? -12.806 -5.500 13.257 1.00 82.25 106 GLY A N 1
ATOM 855 C CA . GLY A 1 106 ? -13.067 -5.720 11.832 1.00 82.25 106 GLY A CA 1
ATOM 856 C C . GLY A 1 106 ? -12.990 -4.433 11.003 1.00 82.25 106 GLY A C 1
ATOM 857 O O . GLY A 1 106 ? -12.331 -4.404 9.963 1.00 82.25 106 GLY A O 1
ATOM 858 N N . ASN A 1 107 ? -13.601 -3.349 11.487 1.00 85.38 107 ASN A N 1
ATOM 859 C CA . ASN A 1 107 ? -13.563 -2.039 10.831 1.00 85.38 107 ASN A CA 1
ATOM 860 C C . ASN A 1 107 ? -12.145 -1.467 10.756 1.00 85.38 107 ASN A C 1
ATOM 862 O O . ASN A 1 107 ? -11.748 -0.928 9.720 1.00 85.38 107 ASN A O 1
ATOM 866 N N . LEU A 1 108 ? -11.376 -1.604 11.836 1.00 86.44 108 LEU A N 1
ATOM 867 C CA . LEU A 1 108 ? -9.983 -1.188 11.884 1.00 86.44 108 LEU A CA 1
ATOM 868 C C . LEU A 1 108 ? -9.146 -1.991 10.893 1.00 86.44 108 LEU A C 1
ATOM 870 O O . LEU A 1 108 ? -8.449 -1.400 10.078 1.00 86.44 108 LEU A O 1
ATOM 874 N N . PHE A 1 109 ? -9.263 -3.321 10.901 1.00 83.75 109 PHE A N 1
ATOM 875 C CA . PHE A 1 109 ? -8.556 -4.177 9.951 1.00 83.75 109 PHE A CA 1
ATOM 876 C C . PHE A 1 109 ? -8.886 -3.809 8.497 1.00 83.75 109 PHE A C 1
ATOM 878 O O . PHE A 1 109 ? -7.978 -3.613 7.696 1.00 83.75 109 PHE A O 1
ATOM 885 N N . SER A 1 110 ? -10.169 -3.638 8.163 1.00 83.19 110 SER A N 1
ATOM 886 C CA . SER A 1 110 ? -10.590 -3.220 6.819 1.00 83.19 110 SER A CA 1
ATOM 887 C C . SER A 1 110 ? -9.993 -1.868 6.422 1.00 83.19 110 SER A C 1
ATOM 889 O O . SER A 1 110 ? -9.519 -1.698 5.299 1.00 83.19 110 SER A O 1
ATOM 891 N N . SER A 1 111 ? -9.995 -0.908 7.345 1.00 86.88 111 SER A N 1
ATOM 892 C CA . SER A 1 111 ? -9.462 0.439 7.121 1.00 86.88 111 SER A CA 1
ATOM 893 C C . SER A 1 111 ? -7.952 0.418 6.892 1.00 86.88 111 SER A C 1
ATOM 895 O O . SER A 1 111 ? -7.452 1.027 5.951 1.00 86.88 111 SER A O 1
ATOM 897 N N . MET A 1 112 ? -7.240 -0.353 7.710 1.00 85.75 112 MET A N 1
ATOM 898 C CA . MET A 1 112 ? -5.799 -0.562 7.621 1.00 85.75 112 MET A CA 1
ATOM 899 C C . MET A 1 112 ? -5.406 -1.195 6.292 1.00 85.75 112 MET A C 1
ATOM 901 O O . MET A 1 112 ? -4.575 -0.650 5.575 1.00 85.75 112 MET A O 1
ATOM 905 N N . VAL A 1 113 ? -6.056 -2.303 5.929 1.00 83.62 113 VAL A N 1
ATOM 906 C CA . VAL A 1 113 ? -5.829 -2.978 4.647 1.00 83.62 113 VAL A CA 1
ATOM 907 C C . VAL A 1 113 ? -6.101 -2.028 3.482 1.00 83.62 113 VAL A C 1
ATOM 909 O O . VAL A 1 113 ? -5.333 -2.001 2.527 1.00 83.62 113 VAL A O 1
ATOM 912 N N . THR A 1 114 ? -7.164 -1.224 3.561 1.00 85.00 114 THR A N 1
ATOM 913 C CA . THR A 1 114 ? -7.500 -0.253 2.511 1.00 85.00 114 THR A CA 1
ATOM 914 C C . THR A 1 114 ? -6.385 0.770 2.324 1.00 85.00 114 THR A C 1
ATOM 916 O O . THR A 1 114 ? -5.943 0.975 1.194 1.00 85.00 114 THR A O 1
ATOM 919 N N . LEU A 1 115 ? -5.905 1.383 3.408 1.00 86.94 115 LEU A N 1
ATOM 920 C CA . LEU A 1 115 ? -4.816 2.359 3.351 1.00 86.94 115 LEU A CA 1
ATOM 921 C C . LEU A 1 115 ? -3.524 1.716 2.835 1.00 86.94 115 LEU A C 1
ATOM 923 O O . LEU A 1 115 ? -2.943 2.201 1.869 1.00 86.94 115 LEU A O 1
ATOM 927 N N . GLU A 1 116 ? -3.114 0.587 3.413 1.00 85.56 116 GLU A N 1
ATOM 928 C CA . GLU A 1 116 ? -1.839 -0.060 3.085 1.00 85.56 116 GLU A CA 1
ATOM 929 C C . GLU A 1 116 ? -1.803 -0.601 1.652 1.00 85.56 116 GLU A C 1
ATOM 931 O O . GLU A 1 116 ? -0.824 -0.384 0.941 1.00 85.56 116 GLU A O 1
ATOM 936 N N . VAL A 1 117 ? -2.875 -1.249 1.185 1.00 83.81 117 VAL A N 1
ATOM 937 C CA . VAL A 1 117 ? -2.937 -1.725 -0.205 1.00 83.81 117 VAL A CA 1
ATOM 938 C C . VAL A 1 117 ? -2.988 -0.558 -1.185 1.00 83.81 117 VAL A C 1
ATOM 940 O O . VAL A 1 117 ? -2.385 -0.636 -2.252 1.00 83.81 117 VAL A O 1
ATOM 943 N N . THR A 1 118 ? -3.666 0.539 -0.842 1.00 85.12 118 THR A N 1
ATOM 944 C CA . THR A 1 118 ? -3.685 1.729 -1.702 1.00 85.12 118 THR A CA 1
ATOM 945 C C . THR A 1 118 ? -2.293 2.339 -1.830 1.00 85.12 118 THR A C 1
ATOM 947 O O . THR A 1 118 ? -1.866 2.659 -2.936 1.00 85.12 118 THR A O 1
ATOM 950 N N . GLN A 1 119 ? -1.565 2.481 -0.724 1.00 86.25 119 GLN A N 1
ATOM 951 C CA . GLN A 1 119 ? -0.195 2.997 -0.741 1.00 86.25 119 GLN A CA 1
ATOM 952 C C . GLN A 1 119 ? 0.744 2.104 -1.556 1.00 86.25 119 GLN A C 1
ATOM 954 O 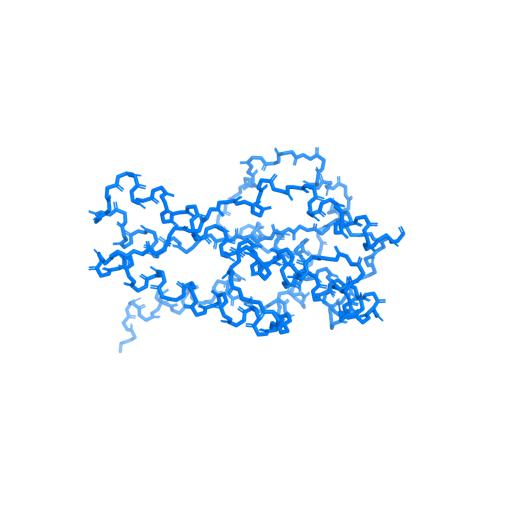O . GLN A 1 119 ? 1.568 2.605 -2.328 1.00 86.25 119 GLN A O 1
ATOM 959 N N . GLU A 1 120 ? 0.593 0.786 -1.424 1.00 85.31 120 GLU A N 1
ATOM 960 C CA . GLU A 1 120 ? 1.351 -0.177 -2.218 1.00 85.31 120 GLU A CA 1
ATOM 961 C C . GLU A 1 120 ? 0.990 -0.065 -3.711 1.00 85.31 120 GLU A C 1
ATOM 963 O O . GLU A 1 120 ? 1.873 -0.062 -4.565 1.00 85.31 120 GLU A O 1
ATOM 968 N N . LEU A 1 121 ? -0.291 0.128 -4.045 1.00 83.75 121 LEU A N 1
ATOM 969 C CA . LEU A 1 121 ? -0.741 0.354 -5.420 1.00 83.75 121 LEU A CA 1
ATOM 970 C C . LEU A 1 121 ? -0.146 1.634 -6.018 1.00 83.75 121 LEU A C 1
ATOM 972 O O . LEU A 1 121 ? 0.329 1.617 -7.152 1.00 83.75 121 LEU A O 1
ATOM 976 N N . ILE A 1 122 ? -0.147 2.733 -5.261 1.00 85.38 122 ILE A N 1
ATOM 977 C CA . ILE A 1 122 ? 0.479 3.996 -5.670 1.00 85.38 122 ILE A CA 1
ATOM 978 C C . ILE A 1 122 ? 1.972 3.788 -5.934 1.00 85.38 122 ILE A C 1
ATOM 980 O O . ILE A 1 122 ? 2.479 4.189 -6.980 1.00 85.38 122 ILE A O 1
ATOM 984 N N . SER A 1 123 ? 2.659 3.094 -5.030 1.00 86.31 123 SER A N 1
ATOM 985 C CA . SER A 1 123 ? 4.086 2.799 -5.167 1.00 86.31 123 SER A CA 1
ATOM 986 C C . SER A 1 123 ? 4.383 1.898 -6.370 1.00 86.31 123 SER A C 1
ATOM 988 O O . SER A 1 123 ? 5.374 2.100 -7.070 1.00 86.31 123 SER A O 1
ATOM 990 N N . PHE A 1 124 ? 3.513 0.932 -6.666 1.00 84.69 124 PHE A N 1
ATOM 991 C CA . PHE A 1 124 ? 3.597 0.133 -7.885 1.00 84.69 124 PHE A CA 1
ATOM 992 C C . PHE A 1 124 ? 3.438 0.979 -9.143 1.00 84.69 124 PHE A C 1
ATOM 994 O O . PHE A 1 124 ? 4.246 0.831 -10.054 1.00 84.69 124 PHE A O 1
ATOM 1001 N N . MET A 1 125 ? 2.444 1.872 -9.194 1.00 81.94 125 MET A N 1
ATOM 1002 C CA . MET A 1 125 ? 2.240 2.756 -10.346 1.00 81.94 125 MET A CA 1
ATOM 1003 C C . MET A 1 125 ? 3.472 3.618 -10.614 1.00 81.94 125 MET A C 1
ATOM 1005 O O . MET A 1 125 ? 3.893 3.720 -11.765 1.00 81.94 125 MET A O 1
ATOM 1009 N N . ILE A 1 126 ? 4.068 4.182 -9.558 1.00 85.06 126 ILE A N 1
ATOM 1010 C CA . ILE A 1 126 ? 5.313 4.952 -9.652 1.00 85.06 126 ILE A CA 1
ATOM 1011 C C . ILE A 1 126 ? 6.419 4.078 -10.238 1.00 85.06 126 ILE A C 1
ATOM 1013 O O . ILE A 1 126 ? 6.958 4.406 -11.292 1.00 85.06 126 ILE A O 1
ATOM 1017 N N . ASN A 1 127 ? 6.695 2.924 -9.624 1.00 84.94 127 ASN A N 1
ATOM 1018 C CA . ASN A 1 127 ? 7.773 2.048 -10.079 1.00 84.94 127 ASN A CA 1
ATOM 1019 C C . ASN A 1 127 ? 7.550 1.544 -11.516 1.00 84.94 127 ASN A C 1
ATOM 1021 O O . ASN A 1 127 ? 8.508 1.419 -12.272 1.00 84.94 127 ASN A O 1
ATOM 1025 N N . ALA A 1 128 ? 6.307 1.251 -11.905 1.00 81.38 128 ALA A N 1
ATOM 1026 C CA . ALA A 1 128 ? 5.963 0.792 -13.247 1.00 81.38 128 ALA A CA 1
ATOM 1027 C C . ALA A 1 128 ? 6.147 1.896 -14.295 1.00 81.38 128 ALA A C 1
ATOM 1029 O O . ALA A 1 128 ? 6.780 1.652 -15.323 1.00 81.38 128 ALA A O 1
ATOM 1030 N N . CYS A 1 129 ? 5.648 3.107 -14.022 1.00 82.44 129 CYS A N 1
ATOM 1031 C CA . CYS A 1 129 ? 5.842 4.256 -14.906 1.00 82.44 129 CYS A CA 1
ATOM 1032 C C . CYS A 1 129 ? 7.327 4.573 -15.052 1.00 82.44 129 CYS A C 1
ATOM 1034 O O . CYS A 1 129 ? 7.819 4.716 -16.169 1.00 82.44 129 CYS A O 1
ATOM 1036 N N . GLU A 1 130 ? 8.055 4.608 -13.932 1.00 83.88 130 GLU A N 1
ATOM 1037 C CA . GLU A 1 130 ? 9.496 4.800 -13.945 1.00 83.88 130 GLU A CA 1
ATOM 1038 C C . GLU A 1 130 ? 10.161 3.740 -14.809 1.00 83.88 130 GLU A C 1
ATOM 1040 O O . GLU A 1 130 ? 10.818 4.116 -15.772 1.00 83.88 130 GLU A O 1
ATOM 1045 N N . HIS A 1 131 ? 9.970 2.448 -14.529 1.00 81.44 131 HIS A N 1
ATOM 1046 C CA . HIS A 1 131 ? 10.578 1.340 -15.272 1.00 81.44 131 HIS A CA 1
ATOM 1047 C C . HIS A 1 131 ? 10.380 1.459 -16.790 1.00 81.44 131 HIS A C 1
ATOM 1049 O O . HIS A 1 131 ? 11.348 1.329 -17.534 1.00 81.44 131 HIS A O 1
ATOM 1055 N N . GLN A 1 132 ? 9.167 1.803 -17.229 1.00 78.56 132 GLN A N 1
ATOM 1056 C CA . GLN A 1 132 ? 8.804 1.966 -18.642 1.00 78.56 132 GLN A CA 1
ATOM 1057 C C . GLN A 1 132 ? 9.223 3.320 -19.249 1.00 78.56 132 GLN A C 1
ATOM 1059 O O . GLN A 1 132 ? 9.035 3.556 -20.438 1.00 78.56 132 GLN A O 1
ATOM 1064 N N . GLY A 1 133 ? 9.770 4.243 -18.452 1.00 81.50 133 GLY A N 1
ATOM 1065 C CA . GLY A 1 133 ? 10.111 5.593 -18.912 1.00 81.50 133 GLY A CA 1
ATOM 1066 C C . GLY A 1 133 ? 8.890 6.470 -19.215 1.00 81.50 133 GLY A C 1
ATOM 1067 O O . GLY A 1 133 ? 8.999 7.428 -19.977 1.00 81.50 133 GLY A O 1
ATOM 1068 N N . LEU A 1 134 ? 7.733 6.154 -18.628 1.00 82.56 134 LEU A N 1
ATOM 1069 C CA . LEU A 1 134 ? 6.489 6.900 -18.794 1.00 82.56 134 LEU A CA 1
ATOM 1070 C C . LEU A 1 134 ? 6.413 8.073 -17.810 1.00 82.56 134 LEU A C 1
ATOM 1072 O O . LEU A 1 134 ? 6.820 7.971 -16.652 1.00 82.56 134 LEU A O 1
ATOM 1076 N N . SER A 1 135 ? 5.824 9.185 -18.259 1.00 84.56 135 SER A N 1
ATOM 1077 C CA . SER A 1 135 ? 5.436 10.282 -17.366 1.00 84.56 135 SER A CA 1
ATOM 1078 C C . SER A 1 135 ? 4.236 9.857 -16.524 1.00 84.56 135 SER A C 1
ATOM 1080 O O . SER A 1 135 ? 3.178 9.514 -17.060 1.00 84.56 135 SER A O 1
ATOM 1082 N N . ILE A 1 136 ? 4.399 9.913 -15.202 1.00 81.12 136 ILE A N 1
ATOM 1083 C CA . ILE A 1 136 ? 3.355 9.520 -14.259 1.00 81.12 136 ILE A CA 1
ATOM 1084 C C . ILE A 1 136 ? 2.123 10.422 -14.350 1.00 81.12 136 ILE A C 1
ATOM 1086 O O . ILE A 1 136 ? 1.002 9.924 -14.354 1.00 81.12 136 ILE A O 1
ATOM 1090 N N . ASP A 1 137 ? 2.316 11.730 -14.527 1.00 77.25 137 ASP A N 1
ATOM 1091 C CA . ASP A 1 137 ? 1.220 12.700 -14.616 1.00 77.25 137 ASP A CA 1
ATOM 1092 C C . ASP A 1 137 ? 0.328 12.428 -15.828 1.00 77.25 137 ASP A C 1
ATOM 1094 O O . ASP A 1 137 ? -0.903 12.485 -15.740 1.00 77.25 137 ASP A O 1
ATOM 1098 N N . ARG A 1 138 ? 0.948 12.057 -16.955 1.00 75.00 138 ARG A N 1
ATOM 1099 C CA . ARG A 1 138 ? 0.232 11.664 -18.169 1.00 75.00 138 ARG A CA 1
ATOM 1100 C C . ARG A 1 138 ? -0.556 10.375 -17.950 1.00 75.00 138 ARG A C 1
ATOM 1102 O O . ARG A 1 138 ? -1.753 10.342 -18.217 1.00 75.00 138 ARG A O 1
ATOM 1109 N N . PHE A 1 139 ? 0.087 9.352 -17.385 1.00 75.88 139 PHE A N 1
ATOM 1110 C CA . PHE A 1 139 ? -0.559 8.073 -17.085 1.00 75.88 139 PHE A CA 1
ATOM 1111 C C . PHE A 1 139 ? -1.775 8.235 -16.157 1.00 75.88 139 PHE A C 1
ATOM 1113 O O . PHE A 1 139 ? -2.844 7.675 -16.403 1.00 75.88 139 PHE A O 1
ATOM 1120 N N . LEU A 1 140 ? -1.639 9.028 -15.095 1.00 74.44 140 LEU A N 1
ATOM 1121 C CA . LEU A 1 140 ? -2.709 9.276 -14.129 1.00 74.44 140 LEU A CA 1
ATOM 1122 C C . LEU A 1 140 ? -3.877 10.072 -14.716 1.00 74.44 140 LEU A C 1
ATOM 1124 O O . LEU A 1 140 ? -5.030 9.808 -14.366 1.00 74.44 140 LEU A O 1
ATOM 1128 N N . SER A 1 141 ? -3.579 11.028 -15.598 1.00 71.69 141 SER A N 1
ATOM 1129 C CA . SER A 1 141 ? -4.589 11.839 -16.282 1.00 71.69 141 SER A CA 1
ATOM 1130 C C . SER A 1 141 ? -5.414 10.993 -17.250 1.00 71.69 141 SER A C 1
ATOM 1132 O O . SER A 1 141 ? -6.645 11.007 -17.184 1.00 71.69 141 SER A O 1
ATOM 1134 N N . ASP A 1 142 ? -4.747 10.192 -18.084 1.00 71.12 142 ASP A N 1
ATOM 1135 C CA . ASP A 1 142 ? -5.394 9.364 -19.109 1.00 71.12 142 ASP A CA 1
ATOM 1136 C C . ASP A 1 142 ? -6.246 8.242 -18.491 1.00 71.12 142 ASP A C 1
ATOM 1138 O O . ASP A 1 142 ? -7.317 7.891 -18.991 1.00 71.12 142 ASP A O 1
ATOM 1142 N N . SER A 1 143 ? -5.803 7.701 -17.357 1.00 68.69 143 SER A N 1
ATOM 1143 C CA . SER A 1 143 ? -6.438 6.553 -16.704 1.00 68.69 143 SER A CA 1
ATOM 1144 C C . SER A 1 143 ? -7.580 6.906 -15.742 1.00 68.69 143 SER A C 1
ATOM 1146 O O . SER A 1 143 ? -8.283 6.005 -15.280 1.00 68.69 143 SER A O 1
ATOM 1148 N N . LYS A 1 144 ? -7.769 8.190 -15.393 1.00 76.56 144 LYS A N 1
ATOM 1149 C CA . LYS A 1 144 ? -8.708 8.669 -14.349 1.00 76.56 144 LYS A CA 1
ATOM 1150 C C . LYS A 1 144 ? -8.500 8.038 -12.960 1.00 76.56 144 LYS A C 1
ATOM 1152 O O . LYS A 1 144 ? -9.324 8.229 -12.063 1.00 76.56 144 LYS A O 1
ATOM 1157 N N . ILE A 1 145 ? -7.402 7.313 -12.746 1.00 76.44 145 ILE A N 1
ATOM 1158 C CA . ILE A 1 145 ? -7.123 6.612 -11.486 1.00 76.44 145 ILE A CA 1
ATOM 1159 C C . ILE A 1 145 ? -6.900 7.611 -10.365 1.00 76.44 145 ILE A C 1
ATOM 1161 O O . ILE A 1 145 ? -7.436 7.428 -9.275 1.00 76.44 145 ILE A O 1
ATOM 1165 N N . LEU A 1 146 ? -6.151 8.684 -10.634 1.00 79.50 146 LEU A N 1
ATOM 1166 C CA . LEU A 1 146 ? -5.903 9.713 -9.633 1.00 79.50 146 LEU A CA 1
ATOM 1167 C C . LEU A 1 146 ? -7.224 10.316 -9.147 1.00 79.50 146 LEU A C 1
ATOM 1169 O O . LEU A 1 146 ? -7.449 10.369 -7.946 1.00 79.50 146 LEU A O 1
ATOM 1173 N N . GLN A 1 147 ? -8.144 10.654 -10.055 1.00 80.69 147 GLN A N 1
ATOM 1174 C CA . GLN A 1 147 ? -9.470 11.160 -9.682 1.00 80.69 147 GLN A CA 1
ATOM 1175 C C . GLN A 1 147 ? -10.252 10.153 -8.828 1.00 80.69 147 GLN A C 1
ATOM 1177 O O . GLN A 1 147 ? -10.893 10.536 -7.851 1.00 80.69 147 GLN A O 1
ATOM 1182 N N . LEU A 1 148 ? -10.197 8.860 -9.163 1.00 79.94 148 LEU A N 1
ATOM 1183 C CA . LEU A 1 148 ? -10.851 7.820 -8.371 1.00 79.94 148 LEU A CA 1
ATOM 1184 C C . LEU A 1 148 ? -10.262 7.718 -6.956 1.00 79.94 148 LEU A C 1
ATOM 1186 O O . LEU A 1 148 ? -11.016 7.631 -5.984 1.00 79.94 148 LEU A O 1
ATOM 1190 N N . LEU A 1 149 ? -8.933 7.731 -6.834 1.00 81.19 149 LEU A N 1
ATOM 1191 C CA . LEU A 1 149 ? -8.251 7.676 -5.544 1.00 81.19 149 LEU A CA 1
ATOM 1192 C C . LEU A 1 149 ? -8.558 8.928 -4.713 1.00 81.19 149 LEU A C 1
ATOM 1194 O O . LEU A 1 149 ? -9.008 8.807 -3.576 1.00 81.19 149 LEU A O 1
ATOM 1198 N N . GLN A 1 150 ? -8.430 10.116 -5.304 1.00 83.81 150 GLN A N 1
ATOM 1199 C CA . GLN A 1 150 ? -8.781 11.390 -4.676 1.00 83.81 150 GLN A CA 1
ATOM 1200 C C . GLN A 1 150 ? -10.228 11.390 -4.165 1.00 83.81 150 GLN A C 1
ATOM 1202 O O . GLN A 1 150 ? -10.484 11.769 -3.026 1.00 83.81 150 GLN A O 1
ATOM 1207 N N . ASN A 1 151 ? -11.183 10.908 -4.967 1.00 82.12 151 ASN A N 1
ATOM 1208 C CA . ASN A 1 151 ? -12.582 10.806 -4.551 1.00 82.12 151 ASN A CA 1
ATOM 1209 C C . ASN A 1 151 ? -12.786 9.791 -3.420 1.00 82.12 151 ASN A C 1
ATOM 1211 O O . ASN A 1 151 ? -13.601 10.028 -2.532 1.00 82.12 151 ASN A O 1
ATOM 1215 N N . THR A 1 152 ? -12.047 8.678 -3.429 1.00 79.69 152 THR A N 1
ATOM 1216 C CA . THR A 1 152 ? -12.152 7.641 -2.391 1.00 79.69 152 THR A CA 1
ATOM 1217 C C . THR A 1 152 ? -11.676 8.146 -1.029 1.00 79.69 152 THR A C 1
ATOM 1219 O O . THR A 1 152 ? -12.287 7.814 -0.015 1.00 79.69 152 THR A O 1
ATOM 1222 N N . PHE A 1 153 ? -10.625 8.969 -1.003 1.00 82.56 153 PHE A N 1
ATOM 1223 C CA . PHE A 1 153 ? -10.037 9.497 0.234 1.00 82.56 153 PHE A CA 1
ATOM 1224 C C . PHE A 1 153 ? -10.428 10.942 0.548 1.00 82.56 153 P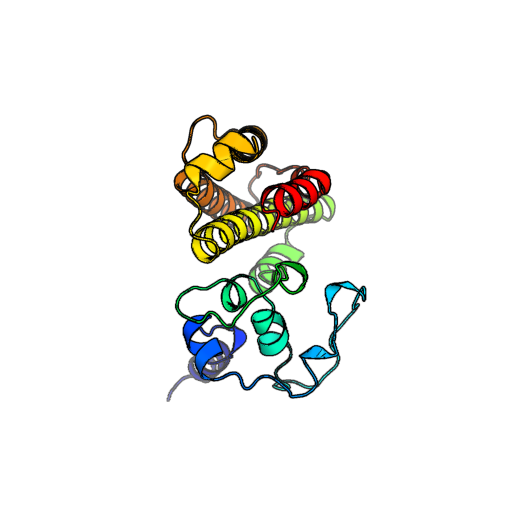HE A C 1
ATOM 1226 O O . PHE A 1 153 ? -9.979 11.486 1.548 1.00 82.56 153 PHE A O 1
ATOM 1233 N N . SER A 1 154 ? -11.311 11.550 -0.251 1.00 84.06 154 SER A N 1
ATOM 1234 C CA . SER A 1 154 ? -11.719 12.960 -0.123 1.00 84.06 154 SER A CA 1
ATOM 1235 C C . SER A 1 154 ? -10.565 13.970 -0.269 1.00 84.06 154 SER A C 1
ATOM 1237 O O . SER A 1 154 ? -10.643 15.084 0.236 1.00 84.06 154 SER A O 1
ATOM 1239 N N . GLU A 1 155 ? -9.527 13.607 -1.022 1.00 83.12 155 GLU A N 1
ATOM 1240 C CA . GLU A 1 155 ? -8.291 14.371 -1.245 1.00 83.12 155 GLU A CA 1
ATOM 1241 C C . GLU A 1 155 ? -8.306 15.029 -2.639 1.00 83.12 155 GLU A C 1
ATOM 1243 O O . GLU A 1 155 ? -7.516 14.696 -3.521 1.00 83.12 155 GLU A O 1
ATOM 1248 N N . LYS A 1 156 ? -9.271 15.911 -2.919 1.00 82.38 156 LYS A N 1
ATOM 1249 C CA . LYS A 1 156 ? -9.477 16.445 -4.282 1.00 82.38 156 LYS A CA 1
ATOM 1250 C C . LYS A 1 156 ? -8.326 17.342 -4.750 1.00 82.38 156 LYS A C 1
ATOM 1252 O O . LYS A 1 156 ? -7.918 18.249 -4.037 1.00 82.38 156 LYS A O 1
ATOM 1257 N N . GLY A 1 157 ? -7.886 17.146 -5.997 1.00 78.94 157 GLY A N 1
ATOM 1258 C CA . GLY A 1 157 ? -6.961 18.059 -6.683 1.00 78.94 157 GLY A CA 1
ATOM 1259 C C . GLY A 1 157 ? -5.496 17.983 -6.241 1.00 78.94 157 GLY A C 1
ATOM 1260 O O . GLY A 1 157 ? -4.691 18.757 -6.748 1.00 78.94 157 GLY A O 1
ATOM 1261 N N . CYS A 1 158 ? -5.137 17.068 -5.336 1.00 82.25 158 CYS A N 1
ATOM 1262 C CA . CYS A 1 158 ? -3.754 16.872 -4.901 1.00 82.25 158 CYS A CA 1
ATOM 1263 C C . CYS A 1 158 ? -2.927 16.063 -5.918 1.00 82.25 158 CYS A C 1
ATOM 1265 O O . CYS A 1 158 ? -3.470 15.235 -6.658 1.00 82.25 158 CYS A O 1
ATOM 1267 N N . ALA A 1 159 ? -1.610 16.272 -5.957 1.00 85.25 159 ALA A N 1
ATOM 1268 C CA . ALA A 1 159 ? -0.734 15.422 -6.758 1.00 85.25 159 ALA A CA 1
ATOM 1269 C C . ALA A 1 159 ? -0.675 13.995 -6.178 1.00 85.25 159 ALA A C 1
ATOM 1271 O O . ALA A 1 159 ? -1.043 13.755 -5.028 1.00 85.25 159 ALA A O 1
ATOM 1272 N N . LEU A 1 160 ? -0.189 13.022 -6.958 1.00 83.44 160 LEU A N 1
ATOM 1273 C CA . LEU A 1 160 ? -0.078 11.634 -6.486 1.00 83.44 160 LEU A CA 1
ATOM 1274 C C . LEU A 1 160 ? 0.833 11.500 -5.255 1.00 83.44 160 LEU A C 1
ATOM 1276 O O . LEU A 1 160 ? 0.532 10.718 -4.354 1.00 83.44 160 LEU A O 1
ATOM 1280 N N . GLU A 1 161 ? 1.930 12.258 -5.213 1.00 83.69 161 GLU A N 1
ATOM 1281 C CA . GLU A 1 161 ? 2.858 12.234 -4.077 1.00 83.69 161 GLU A CA 1
ATOM 1282 C C . GLU A 1 161 ? 2.213 12.839 -2.822 1.00 83.69 161 GLU A C 1
ATOM 1284 O O . GLU A 1 161 ? 2.326 12.276 -1.734 1.00 83.69 161 GLU A O 1
ATOM 1289 N N . ASP A 1 162 ? 1.449 13.924 -2.980 1.00 86.56 162 ASP A N 1
ATOM 1290 C CA . ASP A 1 162 ? 0.675 14.523 -1.889 1.00 86.56 162 ASP A CA 1
ATOM 1291 C C . ASP A 1 162 ? -0.376 13.544 -1.362 1.00 86.56 162 ASP A C 1
ATOM 1293 O O . ASP A 1 162 ? -0.495 13.351 -0.155 1.00 86.56 162 ASP A O 1
ATOM 1297 N N . LEU A 1 163 ? -1.089 12.858 -2.263 1.00 86.88 163 LEU A N 1
ATOM 1298 C CA . LEU A 1 163 ? -2.041 11.816 -1.893 1.00 86.88 163 LEU A CA 1
ATOM 1299 C C . LEU A 1 163 ? -1.355 10.720 -1.071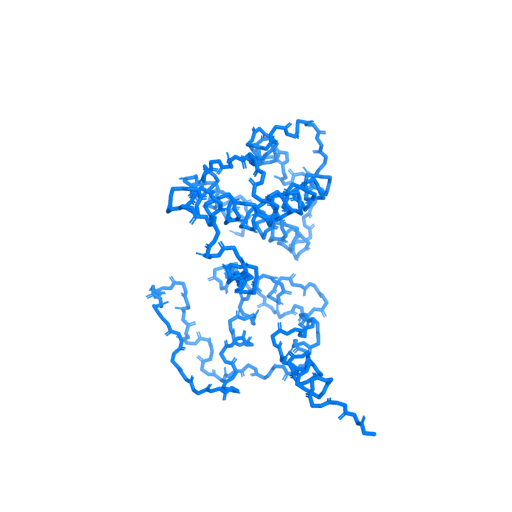 1.00 86.88 163 LEU A C 1
ATOM 1301 O O . LEU A 1 163 ? -1.861 10.331 -0.023 1.00 86.88 163 LEU A O 1
ATOM 1305 N N . LYS A 1 164 ? -0.197 10.227 -1.519 1.00 87.56 164 LYS A N 1
ATOM 1306 C CA . LYS A 1 164 ? 0.569 9.195 -0.810 1.00 87.56 164 LYS A CA 1
ATOM 1307 C C . LYS A 1 164 ? 0.957 9.647 0.603 1.00 87.56 164 LYS A C 1
ATOM 1309 O O . LYS A 1 164 ? 0.743 8.893 1.553 1.00 87.56 164 LYS A O 1
ATOM 1314 N N . ASN A 1 165 ? 1.447 10.880 0.743 1.00 89.81 165 ASN A N 1
ATOM 1315 C CA . ASN A 1 165 ? 1.788 11.480 2.036 1.00 89.81 165 ASN A CA 1
ATOM 1316 C C . ASN A 1 165 ? 0.553 11.633 2.940 1.00 89.81 165 ASN A C 1
ATOM 1318 O O . ASN A 1 165 ? 0.600 11.296 4.125 1.00 89.81 165 ASN A O 1
ATOM 1322 N N . ASN A 1 166 ? -0.581 12.069 2.386 1.00 90.25 166 ASN A N 1
ATOM 1323 C CA . ASN A 1 166 ? -1.833 12.201 3.130 1.00 90.25 166 ASN A CA 1
ATOM 1324 C C . ASN A 1 166 ? -2.333 10.840 3.628 1.00 90.25 166 ASN A C 1
ATOM 1326 O O . ASN A 1 166 ? -2.751 10.728 4.780 1.00 90.25 166 ASN A O 1
ATOM 1330 N N . LEU A 1 167 ? -2.213 9.779 2.822 1.00 89.81 167 LEU A N 1
ATOM 1331 C CA . LEU A 1 167 ? -2.526 8.414 3.255 1.00 89.81 167 LEU A CA 1
ATOM 1332 C C . LEU A 1 167 ? -1.624 7.946 4.409 1.00 89.81 167 LEU A C 1
ATOM 1334 O O . LEU A 1 167 ? -2.117 7.287 5.326 1.00 89.81 167 LEU A O 1
ATOM 1338 N N . ASP A 1 168 ? -0.337 8.311 4.417 1.00 90.56 168 ASP A N 1
ATOM 1339 C CA . ASP A 1 168 ? 0.582 7.994 5.526 1.00 90.56 168 ASP A CA 1
ATOM 1340 C C . ASP A 1 168 ? 0.183 8.708 6.826 1.00 90.56 168 ASP A C 1
ATOM 1342 O O . ASP A 1 168 ? 0.203 8.114 7.914 1.00 90.56 168 ASP A O 1
ATOM 1346 N N . ILE A 1 169 ? -0.252 9.967 6.725 1.00 91.25 169 ILE A N 1
ATOM 1347 C CA . ILE A 1 169 ? -0.789 10.730 7.858 1.00 91.25 169 ILE A CA 1
ATOM 1348 C C . ILE A 1 169 ? -2.090 10.089 8.360 1.00 91.25 169 ILE A C 1
ATOM 1350 O O . ILE A 1 169 ? -2.246 9.861 9.563 1.00 91.25 169 ILE A O 1
ATOM 1354 N N . GLN A 1 170 ? -3.010 9.747 7.453 1.00 90.75 170 GLN A N 1
ATOM 1355 C CA . GLN A 1 170 ? -4.277 9.085 7.775 1.00 90.75 170 GLN A CA 1
ATOM 1356 C C . GLN A 1 170 ? -4.050 7.731 8.461 1.00 90.75 170 GLN A C 1
ATOM 1358 O O . GLN A 1 170 ? -4.702 7.430 9.464 1.00 90.75 170 GLN A O 1
ATOM 1363 N N . LYS A 1 171 ? -3.081 6.944 7.979 1.00 90.62 171 LYS A N 1
ATOM 1364 C CA . LYS A 1 171 ? -2.646 5.691 8.602 1.00 90.62 171 LYS A CA 1
ATOM 1365 C C . LYS A 1 171 ? -2.108 5.929 10.009 1.00 90.62 171 LYS A C 1
ATOM 1367 O O . LYS A 1 171 ? -2.580 5.308 10.956 1.00 90.62 171 LYS A O 1
ATOM 1372 N N . SER A 1 172 ? -1.172 6.858 10.174 1.00 90.75 172 SER A N 1
ATOM 1373 C CA . SER A 1 172 ? -0.579 7.166 11.484 1.00 90.75 172 SER A CA 1
ATOM 1374 C C . SER A 1 172 ? -1.636 7.625 12.495 1.00 90.75 172 SER A C 1
ATOM 1376 O O . SER A 1 172 ? -1.631 7.203 13.654 1.00 90.75 172 SER A O 1
ATOM 1378 N N . ARG A 1 173 ? -2.604 8.432 12.043 1.00 91.50 173 ARG A N 1
ATOM 1379 C CA . ARG A 1 173 ? -3.756 8.854 12.845 1.00 91.50 173 ARG A CA 1
ATOM 1380 C C . ARG A 1 173 ? -4.629 7.669 13.254 1.00 91.50 173 ARG A C 1
ATOM 1382 O O . ARG A 1 173 ? -4.957 7.559 14.433 1.00 91.50 173 ARG A O 1
ATOM 1389 N N . LEU A 1 174 ? -4.957 6.776 12.319 1.00 90.56 174 LEU A N 1
ATOM 1390 C CA . LEU A 1 174 ? -5.744 5.569 12.585 1.00 90.56 174 LEU A CA 1
ATOM 1391 C C . LEU A 1 174 ? -5.072 4.674 13.639 1.00 90.56 174 LEU A C 1
ATOM 1393 O O . LEU A 1 174 ? -5.737 4.225 14.571 1.00 90.56 174 LEU A O 1
ATOM 1397 N N . TYR A 1 175 ? -3.754 4.468 13.539 1.00 88.94 175 TYR A N 1
ATOM 1398 C CA . TYR A 1 175 ? -2.977 3.720 14.535 1.00 88.94 175 TYR A CA 1
ATOM 1399 C C . TYR A 1 175 ? -3.074 4.363 15.921 1.00 88.94 175 TYR A C 1
ATOM 1401 O O . TYR A 1 175 ? -3.340 3.675 16.906 1.00 88.94 175 TYR A O 1
ATOM 1409 N N . SER A 1 176 ? -2.863 5.678 15.998 1.00 89.38 176 SER A N 1
ATOM 1410 C CA . SER A 1 176 ? -2.902 6.422 17.259 1.00 89.38 176 SER A CA 1
ATOM 1411 C C . SER A 1 176 ? -4.280 6.341 17.921 1.00 89.38 176 SER A C 1
ATOM 1413 O O . SER A 1 176 ? -4.385 5.945 19.083 1.00 89.38 176 SER A O 1
ATOM 1415 N N . GLN A 1 177 ? -5.345 6.610 17.158 1.00 90.38 177 GLN A N 1
ATOM 1416 C CA . GLN A 1 177 ? -6.726 6.540 17.642 1.00 90.38 177 GLN A CA 1
ATOM 1417 C C . GLN A 1 177 ? -7.073 5.132 18.138 1.00 90.38 177 GLN A C 1
ATOM 1419 O O . GLN A 1 177 ? -7.579 4.972 19.247 1.00 90.38 177 GLN A O 1
ATOM 1424 N N . ALA A 1 178 ? -6.709 4.095 17.378 1.00 87.94 178 ALA A N 1
ATOM 1425 C CA . ALA A 1 178 ? -6.936 2.707 17.771 1.00 87.94 178 ALA A CA 1
ATOM 1426 C C . ALA A 1 178 ? -6.197 2.309 19.063 1.00 87.94 178 ALA A C 1
ATOM 1428 O O . ALA A 1 178 ? -6.735 1.554 19.871 1.00 87.94 178 ALA A O 1
ATOM 1429 N N . LEU A 1 179 ? -4.975 2.808 19.285 1.00 85.50 179 LEU A N 1
ATOM 1430 C CA . LEU A 1 179 ? -4.208 2.532 20.508 1.00 85.50 179 LEU A CA 1
ATOM 1431 C C . LEU A 1 179 ? -4.800 3.214 21.745 1.00 85.50 179 LEU A C 1
ATOM 1433 O O . LEU A 1 179 ? -4.732 2.646 22.843 1.00 85.50 179 LEU A O 1
ATOM 1437 N N . GLN A 1 180 ? -5.352 4.414 21.555 1.00 86.88 180 GLN A N 1
ATOM 1438 C CA . GLN A 1 180 ? -5.987 5.228 22.593 1.00 86.88 180 GLN A CA 1
ATOM 1439 C C . GLN A 1 180 ? -7.436 4.800 22.877 1.00 86.88 180 GLN A C 1
ATOM 1441 O O . GLN A 1 180 ? -7.969 5.145 23.924 1.00 86.88 180 GLN A O 1
ATOM 1446 N N . GLY A 1 181 ? -8.046 3.996 21.998 1.00 83.81 181 GLY A N 1
ATOM 1447 C CA . GLY A 1 181 ? -9.461 3.625 22.099 1.00 83.81 181 GLY A CA 1
ATOM 1448 C C . GLY A 1 181 ? -10.407 4.737 21.637 1.00 83.81 181 GLY A C 1
ATOM 1449 O O . GLY A 1 181 ? -11.588 4.713 21.971 1.00 83.81 181 GLY A O 1
ATOM 1450 N N . GLU A 1 182 ? -9.894 5.699 20.873 1.00 85.62 182 GLU A N 1
ATOM 1451 C CA . GLU A 1 182 ? -10.655 6.826 20.343 1.00 85.62 182 GLU A CA 1
ATOM 1452 C C . GLU A 1 182 ? -11.438 6.430 19.082 1.00 85.62 182 GLU A C 1
ATOM 1454 O O . GLU A 1 182 ? -11.001 5.554 18.323 1.00 85.62 182 GLU A O 1
ATOM 1459 N N . PRO A 1 183 ? -12.564 7.104 18.786 1.00 85.50 183 PRO A N 1
ATOM 1460 C CA . PRO A 1 183 ? -13.260 6.941 17.520 1.00 85.50 183 PRO A CA 1
ATOM 1461 C C . PRO A 1 183 ? -12.338 7.241 16.332 1.00 85.50 183 PRO A C 1
ATOM 1463 O O . PRO A 1 183 ? -11.636 8.257 16.294 1.00 85.50 183 PRO A O 1
ATOM 1466 N N . PHE A 1 184 ? -12.380 6.375 15.325 1.00 87.50 184 PHE A N 1
ATOM 1467 C CA . PHE A 1 184 ? -11.602 6.522 14.100 1.00 87.50 184 PHE A CA 1
ATOM 1468 C C . PHE A 1 184 ? -12.490 6.451 12.862 1.00 87.50 184 PHE A C 1
ATOM 1470 O O . PHE A 1 184 ? -13.565 5.846 12.862 1.00 87.50 184 PHE A O 1
ATOM 1477 N N . PHE A 1 185 ? -12.021 7.083 11.788 1.00 82.12 185 PHE A N 1
ATOM 1478 C CA . PHE A 1 185 ? -12.685 7.009 10.496 1.00 82.12 185 PHE A CA 1
ATOM 1479 C C . PHE A 1 185 ? -12.532 5.604 9.906 1.00 82.12 185 PHE A C 1
ATOM 1481 O O . PHE A 1 185 ? -11.435 5.044 9.892 1.00 82.12 185 PHE A O 1
ATOM 1488 N N . VAL A 1 186 ? -13.634 5.041 9.410 1.00 83.31 186 VAL A N 1
ATOM 1489 C CA . VAL A 1 186 ? -13.639 3.726 8.767 1.00 83.31 186 VAL A CA 1
ATOM 1490 C C . VAL A 1 186 ? -13.552 3.921 7.263 1.00 83.31 186 VAL A C 1
ATOM 1492 O O . VAL A 1 186 ? -14.495 4.408 6.640 1.00 83.31 186 VAL A O 1
ATOM 1495 N N . TYR A 1 187 ? -12.432 3.512 6.673 1.00 80.00 187 TYR A N 1
ATOM 1496 C CA . TYR A 1 187 ? -12.277 3.545 5.225 1.00 80.00 187 TYR A CA 1
ATOM 1497 C C . TYR A 1 187 ? -13.004 2.340 4.620 1.00 80.00 187 TYR A C 1
ATOM 1499 O O . TYR A 1 187 ? -12.749 1.195 5.017 1.00 80.00 187 TYR A O 1
ATOM 1507 N N . PRO A 1 188 ? -13.924 2.558 3.667 1.00 66.81 188 PRO A N 1
ATOM 1508 C CA . PRO A 1 188 ? -14.583 1.454 3.000 1.00 66.81 188 PRO A CA 1
ATOM 1509 C C . PRO A 1 188 ? -13.557 0.704 2.133 1.00 66.81 188 PRO A C 1
ATOM 1511 O O . PRO A 1 188 ? -12.751 1.350 1.460 1.00 66.81 188 PRO A O 1
ATOM 1514 N N . PRO A 1 189 ? -13.621 -0.637 2.035 1.00 63.88 189 PRO A N 1
ATOM 1515 C CA . PRO A 1 189 ? -12.707 -1.437 1.209 1.00 63.88 189 PRO A CA 1
ATOM 1516 C C . PRO A 1 189 ? -12.963 -1.283 -0.307 1.00 63.88 189 PRO A C 1
ATOM 1518 O O . PRO A 1 189 ? -12.737 -2.199 -1.096 1.00 63.88 189 PRO A O 1
ATOM 1521 N N . ASN A 1 190 ? -13.477 -0.132 -0.745 1.00 59.19 190 ASN A N 1
ATOM 1522 C CA . ASN A 1 190 ? -13.999 0.100 -2.088 1.00 59.19 190 ASN A CA 1
ATOM 1523 C C . ASN A 1 190 ? -12.923 0.012 -3.180 1.00 59.19 190 ASN A C 1
ATOM 1525 O O . ASN A 1 190 ? -13.240 -0.399 -4.294 1.00 59.19 190 ASN A O 1
ATOM 1529 N N . ILE A 1 191 ? -11.657 0.311 -2.872 1.00 59.31 191 ILE A N 1
ATOM 1530 C CA . ILE A 1 191 ? -10.548 0.132 -3.827 1.00 59.31 191 ILE A CA 1
ATOM 1531 C C . ILE A 1 191 ? -10.328 -1.346 -4.152 1.00 59.31 191 ILE A C 1
ATOM 1533 O O . ILE A 1 191 ? -10.161 -1.695 -5.317 1.00 59.31 191 ILE A O 1
ATOM 1537 N N . LEU A 1 192 ? -10.432 -2.228 -3.154 1.00 54.88 192 LEU A N 1
ATOM 1538 C CA . LEU A 1 192 ? -10.340 -3.676 -3.357 1.00 54.88 192 LEU A CA 1
ATOM 1539 C C . LEU A 1 192 ? -11.575 -4.246 -4.058 1.00 54.88 192 LEU A C 1
ATOM 1541 O O . LEU A 1 192 ? -11.460 -5.185 -4.840 1.00 54.88 192 LEU A O 1
ATOM 1545 N N . LYS A 1 193 ? -12.763 -3.676 -3.814 1.00 52.72 193 LYS A N 1
ATOM 1546 C CA . LYS A 1 193 ? -13.982 -4.064 -4.546 1.00 52.72 193 LYS A CA 1
ATOM 1547 C C . LYS A 1 193 ? -13.899 -3.706 -6.027 1.00 52.72 193 LYS A C 1
ATOM 1549 O O . LYS A 1 193 ? -14.419 -4.437 -6.865 1.00 52.72 193 LYS A O 1
ATOM 1554 N N . ASN A 1 194 ? -13.189 -2.634 -6.361 1.00 54.12 194 ASN A N 1
ATOM 1555 C CA . ASN A 1 194 ? -12.898 -2.256 -7.733 1.00 54.12 194 ASN A CA 1
ATOM 1556 C C . ASN A 1 194 ? -11.634 -2.961 -8.258 1.00 54.12 194 ASN A C 1
ATOM 1558 O O . ASN A 1 194 ? -10.745 -2.317 -8.800 1.00 54.12 194 ASN A O 1
ATOM 1562 N N . ILE A 1 195 ? -11.571 -4.298 -8.184 1.00 49.31 195 ILE A N 1
ATOM 1563 C CA . ILE A 1 195 ? -10.550 -5.122 -8.877 1.00 49.31 195 ILE A CA 1
ATOM 1564 C C . ILE A 1 195 ? -10.415 -4.739 -10.363 1.00 49.31 195 ILE A C 1
ATOM 1566 O O . ILE A 1 195 ? -9.336 -4.836 -10.947 1.00 49.31 195 ILE A O 1
ATOM 1570 N N . TYR A 1 196 ? -11.494 -4.242 -10.970 1.00 46.22 196 TYR A N 1
ATOM 1571 C CA . TYR A 1 196 ? -11.489 -3.685 -12.320 1.00 46.22 196 TYR A CA 1
ATOM 1572 C C . TYR A 1 196 ? -10.530 -2.509 -12.497 1.00 46.22 196 TYR A C 1
ATOM 1574 O O . TYR A 1 196 ? -9.993 -2.366 -13.582 1.00 46.22 196 TYR A O 1
ATOM 1582 N N . VAL A 1 197 ? -10.267 -1.711 -11.461 1.00 53.12 197 VAL A N 1
ATOM 1583 C CA . VAL A 1 197 ? -9.294 -0.610 -11.490 1.00 53.12 197 VAL A CA 1
ATOM 1584 C C . VAL A 1 197 ? -7.880 -1.157 -11.567 1.00 53.12 197 VAL A C 1
ATOM 1586 O O . VAL A 1 197 ? -7.120 -0.686 -12.397 1.00 53.12 197 VAL A O 1
ATOM 1589 N N . LEU A 1 198 ? -7.551 -2.202 -10.799 1.00 54.12 198 LEU A N 1
ATOM 1590 C CA . LEU A 1 198 ? -6.275 -2.926 -10.897 1.00 54.12 198 LEU A CA 1
ATOM 1591 C C . LEU A 1 198 ? -6.097 -3.588 -12.271 1.00 54.12 198 LEU A C 1
ATOM 1593 O O . LEU A 1 198 ? -5.034 -3.500 -12.879 1.00 54.12 198 LEU A O 1
ATOM 1597 N N . ARG A 1 199 ? -7.154 -4.211 -12.801 1.00 53.06 199 ARG A N 1
ATOM 1598 C CA . ARG A 1 199 ? -7.130 -4.811 -14.141 1.00 53.06 199 ARG A CA 1
ATOM 1599 C C . ARG A 1 199 ? -7.020 -3.753 -15.242 1.00 53.06 199 ARG A C 1
ATOM 1601 O O . ARG A 1 199 ? -6.263 -3.946 -16.184 1.00 53.06 199 ARG A O 1
ATOM 1608 N N . PHE A 1 200 ? -7.740 -2.640 -15.117 1.00 52.53 200 PHE A N 1
ATOM 1609 C CA . PHE A 1 200 ? -7.678 -1.497 -16.028 1.00 52.53 200 PHE A CA 1
ATOM 1610 C C . PHE A 1 200 ? -6.310 -0.815 -15.966 1.00 52.53 200 PHE A C 1
ATOM 1612 O O . PHE A 1 200 ? -5.785 -0.447 -17.006 1.00 52.53 200 PHE A O 1
ATOM 1619 N N . LEU A 1 201 ? -5.694 -0.732 -14.785 1.00 55.06 201 LEU A N 1
ATOM 1620 C CA . LEU A 1 201 ? -4.313 -0.297 -14.561 1.00 55.06 201 LEU A CA 1
ATOM 1621 C C . LEU A 1 201 ? -3.323 -1.116 -15.370 1.00 55.06 201 LEU A C 1
ATOM 1623 O O . LEU A 1 201 ? -2.578 -0.567 -16.173 1.00 55.06 201 LEU A O 1
ATOM 1627 N N . LEU A 1 202 ? -3.369 -2.436 -15.199 1.00 56.16 202 LEU A N 1
ATOM 1628 C CA . LEU A 1 202 ? -2.513 -3.366 -15.928 1.00 56.16 202 LEU A CA 1
ATOM 1629 C C . LEU A 1 202 ? -2.789 -3.322 -17.439 1.00 56.16 202 LEU A C 1
ATOM 1631 O O . LEU A 1 202 ? -1.863 -3.425 -18.232 1.00 56.16 202 LEU A O 1
ATOM 1635 N N . MET A 1 203 ? -4.046 -3.108 -17.847 1.00 52.69 203 MET A N 1
ATOM 1636 C CA . MET A 1 203 ? -4.421 -2.932 -19.254 1.00 52.69 203 MET A CA 1
ATOM 1637 C C . MET A 1 203 ? -4.074 -1.551 -19.834 1.00 52.69 203 MET A C 1
ATOM 1639 O O . MET A 1 203 ? -3.978 -1.428 -21.048 1.00 52.69 203 MET A O 1
ATOM 1643 N N . SER A 1 204 ? -3.934 -0.513 -19.012 1.00 49.12 204 SER A N 1
ATOM 1644 C CA . SER A 1 204 ? -3.532 0.837 -19.443 1.00 49.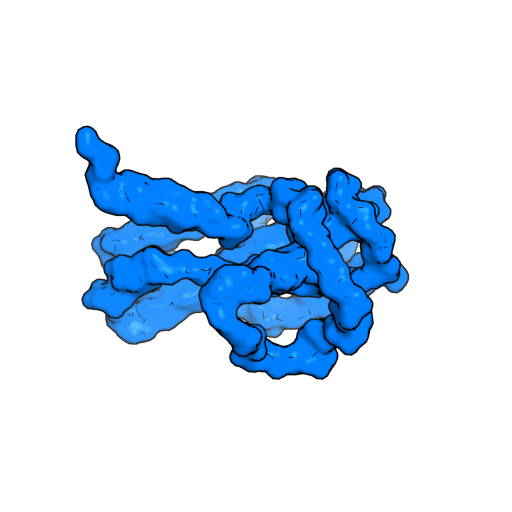12 204 SER A CA 1
ATOM 1645 C C . SER A 1 204 ? -2.013 0.970 -19.483 1.00 49.12 204 SER A C 1
ATOM 1647 O O . SER A 1 204 ? -1.481 1.747 -20.263 1.00 49.12 204 SER A O 1
ATOM 1649 N N . LEU A 1 205 ? -1.317 0.155 -18.688 1.00 52.72 205 LEU A N 1
ATOM 1650 C CA . LEU A 1 205 ? 0.117 -0.110 -18.784 1.00 52.72 205 LEU A CA 1
ATOM 1651 C C . LEU A 1 205 ? 0.452 -1.106 -19.913 1.00 52.72 205 LEU A C 1
ATOM 1653 O O . LEU A 1 205 ? 1.533 -1.689 -19.885 1.00 52.72 205 LEU A O 1
ATOM 1657 N N . LYS A 1 206 ? -0.464 -1.331 -20.872 1.00 45.66 206 LYS A N 1
ATOM 1658 C CA . LYS A 1 206 ? -0.284 -2.254 -22.003 1.00 45.66 206 LYS A CA 1
ATOM 1659 C C . LYS A 1 206 ? 0.993 -1.939 -22.787 1.00 45.66 206 LYS A C 1
ATOM 1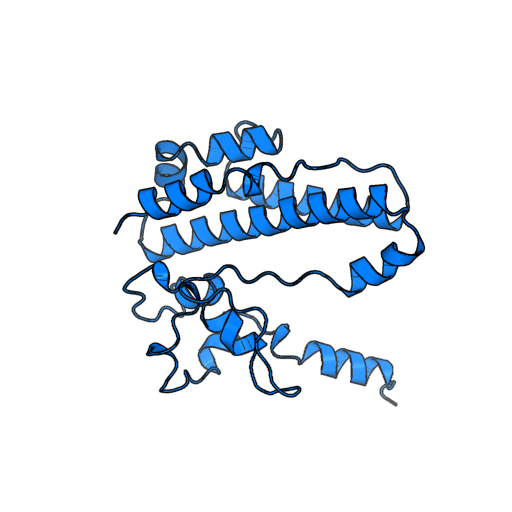661 O O . LYS A 1 206 ? 1.031 -1.017 -23.600 1.00 45.66 206 LYS A O 1
ATOM 1666 N N . ILE A 1 207 ? 2.003 -2.746 -22.472 1.00 41.12 207 ILE A N 1
ATOM 1667 C CA . ILE A 1 207 ? 2.855 -3.502 -23.399 1.00 41.12 207 ILE A CA 1
ATOM 1668 C C . ILE A 1 207 ? 1.977 -4.181 -24.460 1.00 41.12 207 ILE A C 1
ATOM 1670 O O . ILE A 1 207 ? 0.878 -4.666 -24.089 1.00 41.12 207 ILE A O 1
#

Sequence (207 aa):
MIEVQQVLTNLSAKRTENDTHERLAKKFVRPPFGQQINLLQKTISGFGGGRGSGKTIYLKYFSHWMQLNKKIATDVNSLESVIFYWKPDTTFYRSISRKLDGKIAGNLFSSMVTLEVTQELISFMINACEHQGLSIDRFLSDSKILQLLQNTFSEKGCALEDLKNNLDIQKSRLYSQALQGEPFFVYPPNILKNIYVLRFLLMSLKI